Protein AF-A0A3D3F7C9-F1 (afdb_monomer_lite)

Structure (mmCIF, N/CA/C/O backbone):
data_AF-A0A3D3F7C9-F1
#
_entry.id   AF-A0A3D3F7C9-F1
#
loop_
_atom_site.group_PDB
_atom_site.id
_atom_site.type_symbol
_atom_site.label_atom_id
_atom_site.label_alt_id
_atom_site.label_comp_id
_atom_site.label_asym_id
_atom_site.label_entity_id
_atom_site.label_seq_id
_atom_site.pdbx_PDB_ins_code
_atom_site.Cartn_x
_atom_site.Cartn_y
_atom_site.Cartn_z
_atom_site.occupancy
_atom_site.B_iso_or_equiv
_atom_site.auth_seq_id
_atom_site.auth_comp_id
_atom_site.auth_asym_id
_atom_site.auth_atom_id
_atom_site.pdbx_PDB_model_num
ATOM 1 N N . THR A 1 1 ? -12.944 -1.708 6.055 1.00 81.62 1 THR A N 1
ATOM 2 C CA . THR A 1 1 ? -12.889 -2.814 7.042 1.00 81.62 1 THR A CA 1
ATOM 3 C C . THR A 1 1 ? -12.514 -2.281 8.411 1.00 81.62 1 THR A C 1
ATOM 5 O O . THR A 1 1 ? -11.856 -1.246 8.480 1.00 81.62 1 THR A O 1
ATOM 8 N N . MET A 1 2 ? -12.895 -2.988 9.483 1.00 83.75 2 MET A N 1
ATOM 9 C CA . MET A 1 2 ? -12.544 -2.602 10.857 1.00 83.75 2 MET A CA 1
ATOM 10 C C . MET A 1 2 ? -11.013 -2.603 11.099 1.00 83.75 2 MET A C 1
ATOM 12 O O . MET A 1 2 ? -10.271 -3.266 10.362 1.00 83.75 2 MET A O 1
ATOM 16 N N . PRO A 1 3 ? -10.516 -1.852 12.098 1.00 91.44 3 PRO A N 1
ATOM 17 C CA . PRO A 1 3 ? -9.104 -1.837 12.472 1.00 91.44 3 PRO A CA 1
ATOM 18 C C . PRO A 1 3 ? -8.614 -3.182 13.010 1.00 91.44 3 PRO A C 1
ATOM 20 O O . PRO A 1 3 ? -9.236 -3.776 13.890 1.00 91.44 3 PRO A O 1
ATOM 23 N N . ASP A 1 4 ? -7.463 -3.637 12.522 1.00 93.88 4 ASP A N 1
ATOM 24 C CA . ASP A 1 4 ? -6.851 -4.909 12.907 1.00 93.88 4 ASP A CA 1
ATOM 25 C C . ASP A 1 4 ? -5.317 -4.883 12.779 1.00 93.88 4 ASP A C 1
ATOM 27 O O . ASP A 1 4 ? -4.713 -3.895 12.358 1.00 93.88 4 ASP A O 1
ATOM 31 N N . VAL A 1 5 ? -4.669 -5.997 13.126 1.00 95.19 5 VAL A N 1
ATOM 32 C CA . VAL A 1 5 ? -3.204 -6.128 13.066 1.00 95.19 5 VAL A CA 1
ATOM 33 C C . VAL A 1 5 ? -2.662 -6.089 11.627 1.00 95.19 5 VAL A C 1
ATOM 35 O O . VAL A 1 5 ? -1.514 -5.696 11.422 1.00 95.19 5 VAL A O 1
ATOM 38 N N . TYR A 1 6 ? -3.475 -6.426 10.623 1.00 95.62 6 TYR A N 1
ATOM 39 C CA . TYR A 1 6 ? -3.107 -6.442 9.198 1.00 95.62 6 TYR A CA 1
ATOM 40 C C . TYR A 1 6 ? -3.307 -5.084 8.504 1.00 95.62 6 TYR A C 1
ATOM 42 O O . TYR A 1 6 ? -3.107 -4.950 7.295 1.00 95.62 6 TYR A O 1
ATOM 50 N N . SER A 1 7 ? -3.680 -4.052 9.260 1.00 96.00 7 SER A N 1
ATOM 51 C CA . SER A 1 7 ? -4.004 -2.735 8.720 1.00 96.00 7 SER A CA 1
ATOM 52 C C . SER A 1 7 ? -2.815 -2.015 8.074 1.00 96.00 7 SER A C 1
ATOM 54 O O . SER A 1 7 ? -3.052 -1.166 7.223 1.00 96.00 7 SER A O 1
ATOM 56 N N . GLN A 1 8 ? -1.568 -2.387 8.379 1.00 96.62 8 GLN A N 1
ATOM 57 C CA . GLN A 1 8 ? -0.354 -1.781 7.818 1.00 96.62 8 GLN A CA 1
ATOM 58 C C . GLN A 1 8 ? -0.355 -1.775 6.288 1.00 96.62 8 GLN A C 1
ATOM 60 O O . GLN A 1 8 ? -0.039 -0.752 5.691 1.00 96.62 8 GLN A O 1
ATOM 65 N N . HIS A 1 9 ? -0.743 -2.883 5.648 1.00 94.31 9 HIS A N 1
ATOM 66 C CA . HIS A 1 9 ? -0.762 -2.941 4.187 1.00 94.31 9 HIS A CA 1
ATOM 67 C C . HIS A 1 9 ? -1.890 -2.106 3.570 1.00 94.31 9 HIS A C 1
ATOM 69 O O . HIS A 1 9 ? -1.703 -1.508 2.514 1.00 94.31 9 HIS A O 1
ATOM 75 N N . TRP A 1 10 ? -3.066 -2.108 4.199 1.00 94.62 10 TRP A N 1
ATOM 76 C CA . TRP A 1 10 ? -4.286 -1.574 3.593 1.00 94.62 10 TRP A CA 1
ATOM 77 C C . TRP A 1 10 ? -4.546 -0.108 3.939 1.00 94.62 10 TRP A C 1
ATOM 79 O O . TRP A 1 10 ? -4.929 0.671 3.074 1.00 94.62 10 TRP A O 1
ATOM 89 N N . ASN A 1 11 ? -4.414 0.247 5.218 1.00 97.12 11 ASN A N 1
ATOM 90 C CA . ASN A 1 11 ? -4.575 1.601 5.737 1.00 97.12 11 ASN A CA 1
ATOM 91 C C . ASN A 1 11 ? -4.016 1.673 7.173 1.00 97.12 11 ASN A C 1
ATOM 93 O O . ASN A 1 11 ? -4.706 1.327 8.139 1.00 97.12 11 ASN A O 1
ATOM 97 N N . ALA A 1 12 ? -2.780 2.161 7.316 1.00 97.38 12 ALA A N 1
ATOM 98 C CA . ALA A 1 12 ? -2.112 2.297 8.611 1.00 97.38 12 ALA A CA 1
ATOM 99 C C . ALA A 1 12 ? -2.793 3.311 9.555 1.00 97.38 12 ALA A C 1
ATOM 101 O O . ALA A 1 12 ? -2.603 3.235 10.769 1.00 97.38 12 ALA A O 1
ATOM 102 N N . ALA A 1 13 ? -3.640 4.221 9.050 1.00 97.44 13 ALA A N 1
ATOM 103 C CA . ALA A 1 13 ? -4.374 5.169 9.895 1.00 97.44 13 ALA A CA 1
ATOM 104 C C . ALA A 1 13 ? -5.340 4.456 10.854 1.00 97.44 13 ALA A C 1
ATOM 106 O O . ALA A 1 13 ? -5.615 4.959 11.947 1.00 97.44 13 ALA A O 1
ATOM 107 N N . LYS A 1 14 ? -5.785 3.241 10.511 1.00 96.31 14 LYS A N 1
ATOM 108 C CA . LYS A 1 14 ? -6.652 2.423 11.368 1.00 96.31 14 LYS A CA 1
ATOM 109 C C . LYS A 1 14 ? -6.008 2.054 12.712 1.00 96.31 14 LYS A C 1
ATOM 111 O O . LYS A 1 14 ? -6.737 1.876 13.684 1.00 96.31 14 LYS A O 1
ATOM 116 N N . TYR A 1 15 ? -4.675 1.996 12.829 1.00 96.50 15 TYR A N 1
ATOM 117 C CA . TYR A 1 15 ? -4.009 1.597 14.081 1.00 96.50 15 TYR A CA 1
ATOM 118 C C . TYR A 1 15 ? -4.327 2.504 15.273 1.00 96.50 15 TYR A C 1
ATOM 120 O O . TYR A 1 15 ? -4.389 2.028 16.409 1.00 96.50 15 TYR A O 1
ATOM 128 N N . ALA A 1 16 ? -4.624 3.780 15.023 1.00 93.94 16 ALA A N 1
ATOM 129 C CA . ALA A 1 16 ? -5.051 4.715 16.059 1.00 93.94 16 ALA A CA 1
ATOM 130 C C . ALA A 1 16 ? -6.395 4.324 16.724 1.00 93.94 16 ALA A C 1
ATOM 132 O O . ALA A 1 16 ? -6.663 4.720 17.862 1.00 93.94 16 ALA A O 1
ATOM 133 N N . PHE A 1 17 ? -7.227 3.521 16.049 1.00 93.81 17 PHE A N 1
ATOM 134 C CA . PHE A 1 17 ? -8.540 3.063 16.525 1.00 93.81 17 PHE A CA 1
ATOM 135 C C . PHE A 1 17 ? -8.548 1.622 17.050 1.00 93.81 17 PHE A C 1
ATOM 137 O O . PHE A 1 17 ? -9.541 1.178 17.626 1.00 93.81 17 PHE A O 1
ATOM 144 N N . VAL A 1 18 ? -7.439 0.887 16.931 1.00 93.12 18 VAL A N 1
ATOM 145 C CA . VAL A 1 18 ? -7.353 -0.462 17.501 1.00 93.12 18 VAL A CA 1
ATOM 146 C C . VAL A 1 18 ? -7.398 -0.385 19.031 1.00 93.12 18 VAL A C 1
ATOM 148 O O . VAL A 1 18 ? -6.732 0.451 19.644 1.00 93.12 18 VAL A O 1
ATOM 151 N N . LYS A 1 19 ? -8.195 -1.258 19.662 1.00 90.12 19 LYS A N 1
ATOM 152 C CA . LYS A 1 19 ? -8.416 -1.243 21.121 1.00 90.12 19 LYS A CA 1
ATOM 153 C C . LYS A 1 19 ? -7.208 -1.719 21.928 1.00 90.12 19 LYS A C 1
ATOM 155 O O . LYS A 1 19 ? -6.997 -1.247 23.038 1.00 90.12 19 LYS A O 1
ATOM 160 N N . SER A 1 20 ? -6.435 -2.671 21.412 1.00 92.31 20 SER A N 1
ATOM 161 C CA . SER A 1 20 ? -5.262 -3.193 22.115 1.00 92.31 20 SER A CA 1
ATOM 162 C C . SER A 1 20 ? -4.043 -2.278 21.929 1.00 92.31 20 SER A C 1
ATOM 164 O O . SER A 1 20 ? -3.839 -1.744 20.837 1.00 92.31 20 SER A O 1
ATOM 166 N N . PRO A 1 21 ? -3.186 -2.132 22.958 1.00 93.19 21 PRO A N 1
ATOM 167 C CA . PRO A 1 21 ? -2.027 -1.236 22.910 1.00 93.19 21 PRO A CA 1
ATOM 168 C C . PRO A 1 21 ? -0.891 -1.765 22.028 1.00 93.19 21 PRO A C 1
ATOM 170 O O . PRO A 1 21 ? -0.016 -1.015 21.615 1.00 93.19 21 PRO A O 1
ATOM 173 N N . LYS A 1 22 ? -0.867 -3.068 21.754 1.00 95.94 22 LYS A N 1
ATOM 174 C CA . LYS A 1 22 ? 0.124 -3.714 20.896 1.00 95.94 22 LYS A CA 1
ATOM 175 C C . LYS A 1 22 ? -0.494 -4.914 20.200 1.00 95.94 22 LYS A C 1
ATOM 177 O O . LYS A 1 22 ? -1.395 -5.551 20.751 1.00 95.94 22 LYS A O 1
ATOM 182 N N . GLY A 1 23 ? 0.024 -5.239 19.028 1.00 96.44 23 GLY A N 1
ATOM 183 C CA . GLY A 1 23 ? -0.366 -6.425 18.282 1.00 96.44 23 GLY A CA 1
ATOM 184 C C . GLY A 1 23 ? 0.735 -6.849 17.327 1.00 96.44 23 GLY A C 1
ATOM 185 O O . GLY A 1 23 ? 1.520 -6.025 16.861 1.00 96.44 23 GLY A O 1
ATOM 186 N N . PHE A 1 24 ? 0.789 -8.148 17.067 1.00 97.56 24 PHE A N 1
ATOM 187 C CA . PHE A 1 24 ? 1.706 -8.759 16.119 1.00 97.56 24 PHE A CA 1
ATOM 188 C C . PHE A 1 24 ? 0.961 -9.847 15.356 1.00 97.56 24 PHE A C 1
ATOM 190 O O . PHE A 1 24 ? 0.161 -10.579 15.942 1.00 97.56 24 PHE A O 1
ATOM 197 N N . ALA A 1 25 ? 1.211 -9.929 14.058 1.00 96.88 25 ALA A N 1
ATOM 198 C CA . ALA A 1 25 ? 0.657 -10.942 13.188 1.00 96.88 25 ALA A CA 1
ATOM 199 C C . ALA A 1 25 ? 1.723 -11.440 12.217 1.00 96.88 25 ALA A C 1
ATOM 201 O O . ALA A 1 25 ? 2.609 -10.700 11.788 1.00 96.88 25 ALA A O 1
ATOM 202 N N . PHE A 1 26 ? 1.601 -12.712 11.866 1.00 97.38 26 PHE A N 1
ATOM 203 C CA . PHE A 1 26 ? 2.427 -13.372 10.875 1.00 97.38 26 PHE A CA 1
ATOM 204 C C . PHE A 1 26 ? 1.533 -14.242 10.001 1.00 97.38 26 PHE A C 1
ATOM 206 O O . PHE A 1 26 ? 0.624 -14.910 10.496 1.00 97.38 26 PHE A O 1
ATOM 213 N N . SER A 1 27 ? 1.805 -14.232 8.706 1.00 96.81 27 SER A N 1
ATOM 214 C CA . SER A 1 27 ? 1.056 -14.971 7.702 1.00 96.81 27 SER A CA 1
ATOM 215 C C . SER A 1 27 ? 1.998 -15.527 6.642 1.00 96.81 27 SER A C 1
ATOM 217 O O . SER A 1 27 ? 2.971 -14.883 6.246 1.00 96.81 27 SER A O 1
ATOM 219 N N . TYR A 1 28 ? 1.687 -16.741 6.201 1.00 95.38 28 TYR A N 1
ATOM 220 C CA . TYR A 1 28 ? 2.367 -17.446 5.125 1.00 95.38 28 TYR A CA 1
ATOM 221 C C . TYR A 1 28 ? 1.314 -17.869 4.108 1.00 95.38 28 TYR A C 1
ATOM 223 O O . TYR A 1 28 ? 0.343 -18.538 4.465 1.00 95.38 28 TYR A O 1
ATOM 231 N N . THR A 1 29 ? 1.497 -17.457 2.859 1.00 95.00 29 THR A N 1
ATOM 232 C CA . THR A 1 29 ? 0.592 -17.785 1.757 1.00 95.00 29 THR A CA 1
ATOM 233 C C . THR A 1 29 ? 1.378 -18.540 0.689 1.00 95.00 29 THR A C 1
ATOM 235 O O . THR A 1 29 ? 2.167 -17.914 -0.021 1.00 95.00 29 THR A O 1
ATOM 238 N N . PRO A 1 30 ? 1.199 -19.864 0.557 1.00 92.75 30 PRO A N 1
ATOM 239 C CA . PRO A 1 30 ? 1.776 -20.603 -0.556 1.00 92.75 30 PRO A CA 1
ATOM 240 C C . PRO A 1 30 ? 1.000 -20.260 -1.836 1.00 92.75 30 PRO A C 1
ATOM 242 O O . PRO A 1 30 ? -0.234 -20.287 -1.848 1.00 92.75 30 PRO A O 1
ATOM 245 N N . TRP A 1 31 ? 1.703 -19.901 -2.908 1.00 86.56 31 TRP A N 1
ATOM 246 C CA . TRP A 1 31 ? 1.077 -19.448 -4.148 1.00 86.56 31 TRP A CA 1
ATOM 247 C C . TRP A 1 31 ? 1.004 -20.593 -5.151 1.00 86.56 31 TRP A C 1
ATOM 249 O O . TRP A 1 31 ? 2.027 -21.150 -5.528 1.00 86.56 31 TRP A O 1
ATOM 259 N N . LEU A 1 32 ? -0.208 -20.935 -5.599 1.00 83.69 32 LEU A N 1
ATOM 260 C CA . LEU A 1 32 ? -0.431 -22.015 -6.570 1.00 83.69 32 LEU A CA 1
ATOM 261 C C . LEU A 1 32 ? 0.264 -23.334 -6.180 1.00 83.69 32 LEU A C 1
ATOM 263 O O . LEU A 1 32 ? 0.795 -24.031 -7.036 1.00 83.69 32 LEU A O 1
ATOM 267 N N . ASN A 1 33 ? 0.172 -23.722 -4.906 1.00 79.56 33 ASN A N 1
ATOM 268 C CA . ASN A 1 33 ? 0.824 -24.911 -4.333 1.00 79.56 33 ASN A CA 1
ATOM 269 C C . ASN A 1 33 ? 0.476 -26.267 -4.981 1.00 79.56 33 ASN A C 1
ATOM 271 O O . ASN A 1 33 ? 0.990 -27.298 -4.573 1.00 79.56 33 ASN A O 1
ATOM 275 N N . LYS A 1 34 ? -0.469 -26.296 -5.925 1.00 79.94 34 LYS A N 1
ATOM 276 C CA . LYS A 1 34 ? -0.788 -27.483 -6.732 1.00 79.94 34 LYS A CA 1
ATOM 277 C C . LYS A 1 34 ? 0.005 -27.551 -8.036 1.00 79.94 34 LYS A C 1
ATOM 279 O O . LYS A 1 34 ? -0.018 -28.586 -8.692 1.00 79.94 34 LYS A O 1
ATOM 284 N N . LEU A 1 35 ? 0.595 -26.434 -8.448 1.00 78.38 35 LEU A N 1
ATOM 285 C CA . LEU A 1 35 ? 1.346 -26.280 -9.689 1.00 78.38 35 LEU A CA 1
ATOM 286 C C . LEU A 1 35 ? 2.837 -26.116 -9.408 1.00 78.38 35 LEU A C 1
ATOM 288 O O . LEU A 1 35 ? 3.649 -26.624 -10.172 1.00 78.38 35 LEU A O 1
ATOM 292 N N . VAL A 1 36 ? 3.179 -25.397 -8.337 1.00 79.56 36 VAL A N 1
ATOM 293 C CA . VAL A 1 36 ? 4.554 -25.048 -7.990 1.00 79.56 36 VAL A CA 1
ATOM 294 C C . VAL A 1 36 ? 4.713 -25.084 -6.468 1.00 79.56 36 VAL A C 1
ATOM 296 O O . VAL A 1 36 ? 3.871 -24.541 -5.752 1.00 79.56 36 VAL A O 1
ATOM 299 N N . ASP A 1 37 ? 5.773 -25.725 -5.974 1.00 77.38 37 ASP A N 1
ATOM 300 C CA . ASP A 1 37 ? 5.964 -25.990 -4.537 1.00 77.38 37 ASP A CA 1
ATOM 301 C C . ASP A 1 37 ? 6.758 -24.896 -3.800 1.00 77.38 37 ASP A C 1
ATOM 303 O O . ASP A 1 37 ? 6.760 -24.849 -2.569 1.00 77.38 37 ASP A O 1
ATOM 307 N N . ASP A 1 38 ? 7.432 -24.003 -4.524 1.00 83.50 38 ASP A N 1
ATOM 308 C CA . ASP A 1 38 ? 8.441 -23.090 -3.979 1.00 83.50 38 ASP A CA 1
ATOM 309 C C . ASP A 1 38 ? 8.088 -21.595 -4.091 1.00 83.50 38 ASP A C 1
ATOM 311 O O . ASP A 1 38 ? 8.805 -20.755 -3.539 1.00 83.50 38 ASP A O 1
ATOM 315 N N . ILE A 1 39 ? 6.934 -21.244 -4.671 1.00 92.62 39 ILE A N 1
ATOM 316 C CA . ILE A 1 39 ? 6.421 -19.864 -4.689 1.00 92.62 39 ILE A CA 1
ATOM 317 C C . ILE A 1 39 ? 5.618 -19.588 -3.418 1.00 92.62 39 ILE A C 1
ATOM 319 O O . ILE A 1 39 ? 4.627 -20.259 -3.111 1.00 92.62 39 ILE A O 1
ATOM 323 N N . HIS A 1 40 ? 6.005 -18.553 -2.676 1.00 94.00 40 HIS A N 1
ATOM 324 C CA . HIS A 1 40 ? 5.327 -18.210 -1.430 1.00 94.00 40 HIS A CA 1
ATOM 325 C C . HIS A 1 40 ? 5.471 -16.741 -1.040 1.00 94.00 40 HIS A C 1
ATOM 327 O O . HIS A 1 40 ? 6.438 -16.063 -1.382 1.00 94.00 40 HIS A O 1
ATOM 333 N N . LEU A 1 41 ? 4.502 -16.267 -0.256 1.00 94.94 41 LEU A N 1
ATOM 334 C CA . LEU A 1 41 ? 4.474 -14.935 0.333 1.00 94.94 41 LEU A CA 1
ATOM 335 C C . LEU A 1 41 ? 4.510 -15.032 1.860 1.00 94.94 41 LEU A C 1
ATOM 337 O O . LEU A 1 41 ? 3.621 -15.613 2.485 1.00 94.94 41 LEU A O 1
ATOM 341 N N . LEU A 1 42 ? 5.514 -14.405 2.459 1.00 97.00 42 LEU A N 1
ATOM 342 C CA . LEU A 1 42 ? 5.614 -14.149 3.889 1.00 97.00 42 LEU A CA 1
ATOM 343 C C . LEU A 1 42 ? 5.181 -12.716 4.174 1.00 97.00 42 LEU A C 1
ATOM 345 O O . LEU A 1 42 ? 5.631 -11.774 3.516 1.00 97.00 42 LEU A O 1
ATOM 349 N N . TYR A 1 43 ? 4.344 -12.542 5.190 1.00 97.69 43 TYR A N 1
ATOM 350 C CA . TYR A 1 43 ? 3.957 -11.224 5.668 1.00 97.69 43 TYR A CA 1
ATOM 351 C C . TYR A 1 43 ? 3.886 -11.197 7.190 1.00 97.69 43 TYR A C 1
ATOM 353 O O . TYR A 1 43 ? 3.155 -11.977 7.804 1.00 97.69 43 TYR A O 1
ATOM 361 N N . ALA A 1 44 ? 4.641 -10.282 7.790 1.00 98.06 44 ALA A N 1
ATOM 362 C CA . ALA A 1 44 ? 4.646 -10.017 9.220 1.00 98.06 44 ALA A CA 1
ATOM 363 C C . ALA A 1 44 ? 4.311 -8.548 9.459 1.00 98.06 44 ALA A C 1
ATOM 365 O O . ALA A 1 44 ? 4.893 -7.678 8.817 1.00 98.06 44 ALA A O 1
ATOM 366 N N . SER A 1 45 ? 3.417 -8.258 10.398 1.00 97.69 45 SER A N 1
ATOM 367 C CA . SER A 1 45 ? 3.074 -6.890 10.781 1.00 97.69 45 SER A CA 1
ATOM 368 C C . SER A 1 45 ? 2.983 -6.753 12.290 1.00 97.69 45 SER A C 1
ATOM 370 O O . SER A 1 45 ? 2.587 -7.671 13.010 1.00 97.69 45 SER A O 1
ATOM 372 N N . GLY A 1 46 ? 3.353 -5.581 12.787 1.00 97.75 46 GLY A N 1
ATOM 373 C CA . GLY A 1 46 ? 3.254 -5.260 14.199 1.00 97.75 46 GLY A CA 1
ATOM 374 C C . GLY A 1 46 ? 2.977 -3.786 14.409 1.00 97.75 46 GLY A C 1
ATOM 375 O O . GLY A 1 46 ? 3.347 -2.945 13.591 1.00 97.75 46 GLY A O 1
ATOM 376 N N . TYR A 1 47 ? 2.325 -3.474 15.521 1.00 97.69 47 TYR A N 1
ATOM 377 C CA . TYR A 1 47 ? 2.098 -2.099 15.941 1.00 97.69 47 TYR A CA 1
ATOM 378 C C . TYR A 1 47 ? 2.177 -1.966 17.455 1.00 97.69 47 TYR A C 1
ATOM 380 O O . TYR A 1 47 ? 1.933 -2.909 18.217 1.00 97.69 47 TYR A O 1
ATOM 388 N N . TRP A 1 48 ? 2.491 -0.752 17.877 1.00 96.81 48 TRP A N 1
ATOM 389 C CA . TRP A 1 48 ? 2.541 -0.331 19.259 1.00 96.81 48 TRP A CA 1
ATOM 390 C C . TRP A 1 48 ? 1.941 1.070 19.382 1.00 96.81 48 TRP A C 1
ATOM 392 O O . TRP A 1 48 ? 2.385 2.014 18.726 1.00 96.81 48 TRP A O 1
ATOM 402 N N . LYS A 1 49 ? 0.909 1.191 20.217 1.00 95.50 49 LYS A N 1
ATOM 403 C CA . LYS A 1 49 ? 0.248 2.445 20.572 1.00 95.50 49 LYS A CA 1
ATOM 404 C C . LYS A 1 49 ? 0.922 3.063 21.791 1.00 95.50 49 LYS A C 1
ATOM 406 O O . LYS A 1 49 ? 1.303 2.353 22.724 1.00 95.50 49 LYS A O 1
ATOM 411 N N . PHE A 1 50 ? 1.071 4.381 21.777 1.00 92.75 50 PHE A N 1
ATOM 412 C CA . PHE A 1 50 ? 1.750 5.117 22.837 1.00 92.75 50 PHE A CA 1
ATOM 413 C C . PHE A 1 50 ? 1.243 6.560 22.974 1.00 92.75 50 PHE A C 1
ATOM 415 O O . PHE A 1 50 ? 0.558 7.112 22.107 1.00 92.75 50 PHE A O 1
ATOM 422 N N . GLY A 1 51 ? 1.651 7.194 24.074 1.00 85.12 51 GLY A N 1
ATOM 423 C CA . GLY A 1 51 ? 1.244 8.545 24.449 1.00 85.12 51 GLY A CA 1
ATOM 424 C C . GLY A 1 51 ? -0.033 8.564 25.286 1.00 85.12 51 GLY A C 1
ATOM 425 O O . GLY A 1 51 ? -0.616 7.527 25.594 1.00 85.12 51 GLY A O 1
ATOM 426 N N . ASN A 1 52 ? -0.451 9.766 25.674 1.00 78.69 52 ASN A N 1
ATOM 427 C CA . ASN A 1 52 ? -1.678 9.949 26.441 1.00 78.69 52 ASN A CA 1
ATOM 428 C C . ASN A 1 52 ? -2.881 9.574 25.565 1.00 78.69 52 ASN A C 1
ATOM 430 O O . ASN A 1 52 ? -2.912 9.931 24.387 1.00 78.69 52 ASN A O 1
ATOM 434 N N . GLU A 1 53 ? -3.838 8.844 26.142 1.00 79.94 53 GLU A N 1
ATOM 435 C CA . GLU A 1 53 ? -5.097 8.443 25.486 1.00 79.94 53 GLU A CA 1
ATOM 436 C C . GLU A 1 53 ? -4.925 7.578 24.218 1.00 79.94 53 GLU A C 1
ATOM 438 O O . GLU A 1 53 ? -5.817 7.517 23.373 1.00 79.94 53 GLU A O 1
ATOM 443 N N . ASP A 1 54 ? -3.780 6.895 24.070 1.00 80.00 54 ASP A N 1
ATOM 444 C CA . ASP A 1 54 ? -3.461 6.024 22.929 1.00 80.00 54 ASP A CA 1
ATOM 445 C C . ASP A 1 54 ? -3.663 6.693 21.552 1.00 80.00 54 ASP A C 1
ATOM 447 O O . ASP A 1 54 ? -4.054 6.047 20.572 1.00 80.00 54 ASP A O 1
ATOM 451 N N . LEU A 1 55 ? -3.396 8.002 21.475 1.00 90.00 55 LEU A N 1
ATOM 452 C CA . LEU A 1 55 ? -3.600 8.810 20.268 1.00 90.00 55 LEU A CA 1
ATOM 453 C C . LEU A 1 55 ? -2.575 8.527 19.166 1.00 90.00 55 LEU A C 1
ATOM 455 O O . LEU A 1 55 ? -2.812 8.896 18.018 1.00 90.00 55 LEU A O 1
ATOM 459 N N . ASN A 1 56 ? -1.438 7.908 19.490 1.00 95.69 56 ASN A N 1
ATOM 460 C CA . ASN A 1 56 ? -0.359 7.636 18.542 1.00 95.69 56 ASN A CA 1
ATOM 461 C C . ASN A 1 56 ? -0.148 6.133 18.404 1.00 95.69 56 ASN A C 1
ATOM 463 O O . ASN A 1 56 ? -0.232 5.404 19.393 1.00 95.69 56 ASN A O 1
ATOM 467 N N . ALA A 1 57 ? 0.207 5.681 17.204 1.00 96.81 57 ALA A N 1
ATOM 468 C CA . ALA A 1 57 ? 0.731 4.341 17.001 1.00 96.81 57 ALA A CA 1
ATOM 469 C C . ALA A 1 57 ? 1.900 4.344 16.017 1.00 96.81 57 ALA A C 1
ATOM 471 O O . ALA A 1 57 ? 1.863 5.016 14.984 1.00 96.81 57 ALA A O 1
ATOM 472 N N . LEU A 1 58 ? 2.924 3.565 16.352 1.00 97.62 58 LEU A N 1
ATOM 473 C CA . LEU A 1 58 ? 4.016 3.205 15.461 1.00 97.62 58 LEU A CA 1
ATOM 474 C C . LEU A 1 58 ? 3.783 1.771 14.999 1.00 97.62 58 LEU A C 1
ATOM 476 O O . LEU A 1 58 ? 3.478 0.896 15.812 1.00 97.62 58 LEU A O 1
ATOM 480 N N . SER A 1 59 ? 3.938 1.519 13.711 1.00 98.00 59 SER A N 1
ATOM 481 C CA . SER A 1 59 ? 3.770 0.194 13.131 1.00 98.00 59 SER A CA 1
ATOM 482 C C . SER A 1 59 ? 4.843 -0.090 12.099 1.00 98.00 59 SER A C 1
ATOM 484 O O . SER A 1 59 ? 5.474 0.819 11.563 1.00 98.00 59 SER A O 1
ATOM 486 N N . ALA A 1 60 ? 5.075 -1.371 11.851 1.00 98.31 60 ALA A N 1
ATOM 487 C CA . ALA A 1 60 ? 5.990 -1.829 10.825 1.00 98.31 60 ALA A CA 1
ATOM 488 C C . ALA A 1 60 ? 5.473 -3.122 10.197 1.00 98.31 60 ALA A C 1
ATOM 490 O O . ALA A 1 60 ? 4.805 -3.921 10.866 1.00 98.31 60 ALA A O 1
ATOM 491 N N . SER A 1 61 ? 5.802 -3.351 8.930 1.00 98.06 61 SER A N 1
ATOM 492 C CA . SER A 1 61 ? 5.653 -4.667 8.322 1.00 98.06 61 SER A CA 1
ATOM 493 C C . SER A 1 61 ? 6.834 -5.072 7.465 1.00 98.06 61 SER A C 1
ATOM 495 O O . SER A 1 61 ? 7.621 -4.259 6.982 1.00 98.06 61 SER A O 1
ATOM 497 N N . LEU A 1 62 ? 6.946 -6.385 7.325 1.00 97.94 62 LEU A N 1
ATOM 498 C CA . LEU A 1 62 ? 7.896 -7.065 6.478 1.00 97.94 62 LEU A CA 1
ATOM 499 C C . LEU A 1 62 ? 7.113 -7.937 5.510 1.00 97.94 62 LEU A C 1
ATOM 501 O O . LEU A 1 62 ? 6.270 -8.736 5.927 1.00 97.94 62 LEU A O 1
ATOM 505 N N . ARG A 1 63 ? 7.421 -7.809 4.227 1.00 97.31 63 ARG A N 1
ATOM 506 C CA . ARG A 1 63 ? 6.913 -8.676 3.176 1.00 97.31 63 ARG A CA 1
ATOM 507 C C . ARG A 1 63 ? 8.076 -9.283 2.421 1.00 97.31 63 ARG A C 1
ATOM 509 O O . ARG A 1 63 ? 8.995 -8.571 2.027 1.00 97.31 63 ARG A O 1
ATOM 516 N N . TYR A 1 64 ? 7.995 -10.584 2.203 1.00 96.88 64 TYR A N 1
ATOM 517 C CA . TYR A 1 64 ? 8.941 -11.310 1.377 1.00 96.88 64 TYR A CA 1
ATOM 518 C C . TYR A 1 64 ? 8.172 -12.219 0.431 1.00 96.88 64 TYR A C 1
ATOM 520 O O . TYR A 1 64 ? 7.367 -13.037 0.876 1.00 96.88 64 TYR A O 1
ATOM 528 N N . PHE A 1 65 ? 8.393 -12.047 -0.863 1.00 96.19 65 PHE A N 1
ATOM 529 C CA . PHE A 1 65 ? 7.804 -12.860 -1.911 1.00 96.19 65 PHE A CA 1
ATOM 530 C C . PHE A 1 65 ? 8.919 -13.623 -2.615 1.00 96.19 65 PHE A C 1
ATOM 532 O O . PHE A 1 65 ? 9.861 -13.023 -3.125 1.00 96.19 65 PHE A O 1
ATOM 539 N N . SER A 1 66 ? 8.825 -14.947 -2.616 1.00 94.06 66 SER A N 1
ATOM 540 C CA . SER A 1 66 ? 9.733 -15.816 -3.356 1.00 94.06 66 SER A CA 1
ATOM 541 C C . SER A 1 66 ? 9.030 -16.306 -4.609 1.00 94.06 66 SER A C 1
ATOM 543 O O . SER A 1 66 ? 7.904 -16.799 -4.524 1.00 94.06 66 SER A O 1
ATOM 545 N N . LEU A 1 67 ? 9.708 -16.197 -5.751 1.00 90.94 67 LEU A N 1
ATOM 546 C CA . LEU A 1 67 ? 9.224 -16.702 -7.035 1.00 90.94 67 LEU A CA 1
ATOM 547 C C . LEU A 1 67 ? 9.609 -18.172 -7.271 1.00 90.94 67 LEU A C 1
ATOM 549 O O . LEU A 1 67 ? 9.418 -18.678 -8.374 1.00 90.94 67 LEU A O 1
ATOM 553 N N . GLY A 1 68 ? 10.129 -18.858 -6.250 1.00 88.69 68 GLY A N 1
ATOM 554 C CA . GLY A 1 68 ? 10.627 -20.219 -6.394 1.00 88.69 68 GLY A CA 1
ATOM 555 C C . GLY A 1 68 ? 11.930 -20.297 -7.190 1.00 88.69 68 GLY A C 1
ATOM 556 O O . GLY A 1 68 ? 12.587 -19.289 -7.464 1.00 88.69 68 GLY A O 1
ATOM 557 N N . GLN A 1 69 ? 12.332 -21.518 -7.524 1.00 88.06 69 GLN A N 1
ATOM 558 C CA . GLN A 1 69 ? 13.507 -21.806 -8.325 1.00 88.06 69 GLN A CA 1
ATOM 559 C C . GLN A 1 69 ? 13.172 -21.668 -9.809 1.00 88.06 69 GLN A C 1
ATOM 561 O O . GLN A 1 69 ? 12.390 -22.434 -10.372 1.00 88.06 69 GLN A O 1
ATOM 566 N N . VAL A 1 70 ? 13.858 -20.753 -10.485 1.00 86.06 70 VAL A N 1
ATOM 567 C CA . VAL A 1 70 ? 13.844 -20.670 -11.946 1.00 86.06 70 VAL A CA 1
ATOM 568 C C . VAL A 1 70 ? 15.092 -21.365 -12.473 1.00 86.06 70 VAL A C 1
ATOM 570 O O . VAL A 1 70 ? 16.214 -20.996 -12.130 1.00 86.06 70 VAL A O 1
ATOM 573 N N . SER A 1 71 ? 14.898 -22.404 -13.285 1.00 86.69 71 SER A N 1
ATOM 574 C CA . SER A 1 71 ? 15.999 -23.128 -13.927 1.00 86.69 71 SER A CA 1
ATOM 575 C C . SER A 1 71 ? 16.383 -22.455 -15.236 1.00 86.69 71 SER A C 1
ATOM 577 O O . SER A 1 71 ? 15.524 -22.188 -16.075 1.00 86.69 71 SER A O 1
ATOM 579 N N . LEU A 1 72 ? 17.675 -22.203 -15.412 1.00 84.19 72 LEU A N 1
ATOM 580 C CA . LEU A 1 72 ? 18.229 -21.586 -16.607 1.00 84.19 72 LEU A CA 1
ATOM 581 C C . LEU A 1 72 ? 18.855 -22.644 -17.497 1.00 84.19 72 LEU A C 1
ATOM 583 O O . LEU A 1 72 ? 19.577 -23.524 -17.022 1.00 84.19 72 LEU A O 1
ATOM 587 N N . PHE A 1 73 ? 18.586 -22.525 -18.791 1.00 85.44 73 PHE A N 1
ATOM 588 C CA . PHE A 1 73 ? 19.065 -23.435 -19.819 1.00 85.44 73 PHE A CA 1
ATOM 589 C C . PHE A 1 73 ? 19.876 -22.652 -20.850 1.00 85.44 73 PHE A C 1
ATOM 591 O O . PHE A 1 73 ? 19.579 -21.487 -21.117 1.00 85.44 73 PHE A O 1
ATOM 598 N N . ASN A 1 74 ? 20.909 -23.274 -21.415 1.00 83.94 74 ASN A N 1
ATOM 599 C CA . ASN A 1 74 ? 21.665 -22.692 -22.525 1.00 83.94 74 ASN A CA 1
ATOM 600 C C . ASN A 1 74 ? 20.895 -22.848 -23.856 1.00 83.94 74 ASN A C 1
ATOM 602 O O . ASN A 1 74 ? 19.853 -23.504 -23.918 1.00 83.94 74 ASN A O 1
ATOM 606 N N . GLU A 1 75 ? 21.428 -22.285 -24.945 1.00 84.50 75 GLU A N 1
ATOM 607 C CA . GLU A 1 75 ? 20.844 -22.425 -26.295 1.00 84.50 75 GLU A CA 1
ATOM 608 C C . GLU A 1 75 ? 20.739 -23.889 -26.764 1.00 84.50 75 GLU A C 1
ATOM 610 O O . GLU A 1 75 ? 19.879 -24.223 -27.577 1.00 84.50 75 GLU A O 1
ATOM 615 N N . ASN A 1 76 ? 21.570 -24.777 -26.210 1.00 88.81 76 ASN A N 1
ATOM 616 C CA . ASN A 1 76 ? 21.555 -26.216 -26.473 1.00 88.81 76 ASN A CA 1
ATOM 617 C C . ASN A 1 76 ? 20.605 -26.991 -25.541 1.00 88.81 76 ASN A C 1
ATOM 619 O O . ASN A 1 76 ? 20.599 -28.219 -25.570 1.00 88.81 76 ASN A O 1
ATOM 623 N N . THR A 1 77 ? 19.784 -26.304 -24.737 1.00 85.25 77 THR A N 1
ATOM 624 C CA . THR A 1 77 ? 18.854 -26.863 -23.736 1.00 85.25 77 THR A CA 1
ATOM 625 C C . THR A 1 77 ? 19.500 -27.606 -22.560 1.00 85.25 77 THR A C 1
ATOM 627 O O . THR A 1 77 ? 18.804 -28.265 -21.788 1.00 85.25 77 THR A O 1
ATOM 630 N N . ASP A 1 78 ? 20.809 -27.459 -22.356 1.00 88.06 78 ASP A N 1
ATOM 631 C CA . ASP A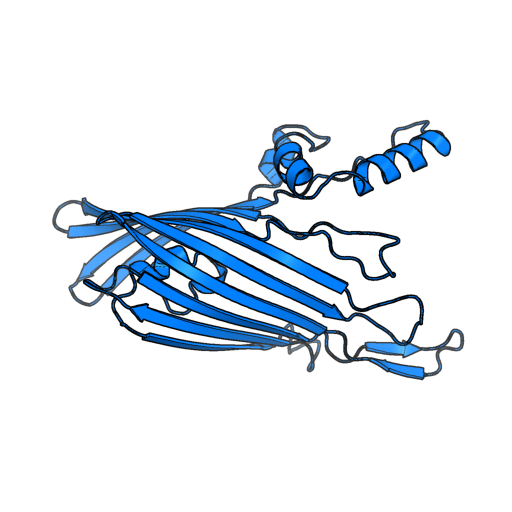 1 78 ? 21.479 -27.968 -21.161 1.00 88.06 78 ASP A CA 1
ATOM 632 C C . ASP A 1 78 ? 21.212 -27.051 -19.968 1.00 88.06 78 ASP A C 1
ATOM 634 O O . ASP A 1 78 ? 21.263 -25.822 -20.071 1.00 88.06 78 ASP A O 1
ATOM 638 N N . TYR A 1 79 ? 20.977 -27.659 -18.809 1.00 87.19 79 TYR A N 1
ATOM 639 C CA . TYR A 1 79 ? 20.831 -26.944 -17.547 1.00 87.19 79 TYR A CA 1
ATOM 640 C C . TYR A 1 79 ? 22.134 -26.228 -17.160 1.00 87.19 79 TYR A C 1
ATOM 642 O O . TYR A 1 79 ? 23.198 -26.846 -17.106 1.00 87.19 79 TYR A O 1
ATOM 650 N N . ILE A 1 80 ? 22.031 -24.938 -16.838 1.00 85.50 80 ILE A N 1
ATOM 651 C CA . ILE A 1 80 ? 23.143 -24.107 -16.362 1.00 85.50 80 ILE A CA 1
ATOM 652 C C . ILE A 1 80 ? 23.121 -24.055 -14.833 1.00 85.50 80 ILE A C 1
ATOM 654 O O . ILE A 1 80 ? 24.034 -24.542 -14.167 1.00 85.50 80 ILE A O 1
ATOM 658 N N . MET A 1 81 ? 22.077 -23.438 -14.273 1.00 85.50 81 MET A N 1
ATOM 659 C CA . MET A 1 81 ? 21.907 -23.224 -12.837 1.00 85.50 81 MET A CA 1
ATOM 660 C C . MET A 1 81 ? 20.455 -22.874 -12.489 1.00 85.50 81 MET A C 1
ATOM 662 O O . MET A 1 81 ? 19.672 -22.477 -13.351 1.00 85.50 81 MET A O 1
ATOM 666 N N . GLY A 1 82 ? 20.112 -22.996 -11.208 1.00 84.81 82 GLY A N 1
ATOM 667 C CA . GLY A 1 82 ? 18.855 -22.526 -10.641 1.00 84.81 82 GLY A CA 1
ATOM 668 C C . GLY A 1 82 ? 19.073 -21.208 -9.911 1.00 84.81 82 GLY A C 1
ATOM 669 O O . GLY A 1 82 ? 20.015 -21.088 -9.127 1.00 84.81 82 GLY A O 1
ATOM 670 N N . VAL A 1 83 ? 18.206 -20.234 -10.158 1.00 87.81 83 VAL A N 1
ATOM 671 C CA . VAL A 1 83 ? 18.188 -18.943 -9.459 1.00 87.81 83 VAL A CA 1
ATOM 672 C C . VAL A 1 83 ? 16.909 -18.818 -8.641 1.00 87.81 83 VAL A C 1
ATOM 674 O O . VAL A 1 83 ? 15.910 -19.463 -8.955 1.00 87.81 83 VAL A O 1
ATOM 677 N N . PHE A 1 84 ? 16.938 -17.994 -7.593 1.00 89.12 84 PHE A N 1
ATOM 678 C CA . PHE A 1 84 ? 15.815 -17.813 -6.665 1.00 89.12 84 PHE A CA 1
ATOM 679 C C . PHE A 1 84 ? 15.393 -16.342 -6.614 1.00 89.12 84 PHE A C 1
ATOM 681 O O . PHE A 1 84 ? 15.765 -15.624 -5.672 1.00 89.12 84 PHE A O 1
ATOM 688 N N . PRO A 1 85 ? 14.641 -15.871 -7.625 1.00 92.12 85 PRO A N 1
ATOM 689 C CA . PRO A 1 85 ? 14.178 -14.499 -7.652 1.00 92.12 85 PRO A CA 1
ATOM 690 C C . PRO A 1 85 ? 13.290 -14.202 -6.446 1.00 92.12 85 PRO A C 1
ATOM 692 O O . PRO A 1 85 ? 12.493 -15.039 -6.001 1.00 92.12 85 PRO A O 1
ATOM 695 N N . ASN A 1 86 ? 13.437 -13.004 -5.893 1.00 93.56 86 ASN A N 1
ATOM 696 C CA . ASN A 1 86 ? 12.685 -12.602 -4.717 1.00 93.56 86 ASN A CA 1
ATOM 697 C C . ASN A 1 86 ? 12.405 -11.106 -4.680 1.00 93.56 86 ASN A C 1
ATOM 699 O O . ASN A 1 86 ? 13.129 -10.284 -5.237 1.00 93.56 86 ASN A O 1
ATOM 703 N N . GLU A 1 87 ? 11.350 -10.765 -3.955 1.00 95.69 87 GLU A N 1
ATOM 704 C CA . GLU A 1 87 ? 10.996 -9.397 -3.632 1.00 95.69 87 GLU A CA 1
ATOM 705 C C . GLU A 1 87 ? 10.875 -9.232 -2.128 1.00 95.69 87 GLU A C 1
ATOM 707 O O . GLU A 1 87 ? 10.357 -10.081 -1.399 1.00 95.69 87 GLU A O 1
ATOM 712 N N . PHE A 1 88 ? 11.334 -8.085 -1.668 1.00 95.94 88 PHE A N 1
ATOM 713 C CA . PHE A 1 88 ? 11.385 -7.701 -0.282 1.00 95.94 88 PHE A CA 1
ATOM 714 C C . PHE A 1 88 ? 10.810 -6.298 -0.138 1.00 95.94 88 PHE A C 1
ATOM 716 O O . PHE A 1 88 ? 11.224 -5.370 -0.831 1.00 95.94 88 PHE A O 1
ATOM 723 N N . ALA A 1 89 ? 9.887 -6.124 0.800 1.00 97.62 89 ALA A N 1
ATOM 724 C CA . ALA A 1 89 ? 9.418 -4.809 1.196 1.00 97.62 89 ALA A CA 1
ATOM 725 C C . ALA A 1 89 ? 9.415 -4.685 2.717 1.00 97.62 89 ALA A C 1
ATOM 727 O O . ALA A 1 89 ? 8.881 -5.536 3.430 1.00 97.62 89 ALA A O 1
ATOM 728 N N . PHE A 1 90 ? 9.989 -3.593 3.202 1.00 98.19 90 PHE A N 1
ATOM 729 C CA . PHE A 1 90 ? 9.950 -3.212 4.603 1.00 98.19 90 PHE A CA 1
ATOM 730 C C . PHE A 1 90 ? 9.303 -1.843 4.718 1.00 98.19 90 PHE A C 1
ATOM 732 O O . PHE A 1 90 ? 9.727 -0.902 4.045 1.00 98.19 90 PHE A O 1
ATOM 739 N N . ASP A 1 91 ? 8.288 -1.725 5.566 1.00 97.06 91 ASP A N 1
ATOM 740 C CA . ASP A 1 91 ? 7.646 -0.449 5.831 1.00 97.06 91 ASP A CA 1
ATOM 741 C C . ASP A 1 91 ? 7.516 -0.139 7.318 1.00 97.06 91 ASP A C 1
ATOM 743 O O . ASP A 1 91 ? 7.394 -1.023 8.163 1.00 97.06 91 ASP A O 1
ATOM 747 N N . ILE A 1 92 ? 7.562 1.158 7.616 1.00 98.38 92 ILE A N 1
ATOM 748 C CA . ILE A 1 92 ? 7.335 1.743 8.935 1.00 98.38 92 ILE A CA 1
ATOM 749 C C . ILE A 1 92 ? 6.285 2.830 8.761 1.00 98.38 92 ILE A C 1
ATOM 751 O O . ILE A 1 92 ? 6.407 3.672 7.873 1.00 98.38 92 ILE A O 1
ATOM 755 N N . ALA A 1 93 ? 5.271 2.840 9.619 1.00 98.38 93 ALA A N 1
ATOM 756 C CA . ALA A 1 93 ? 4.249 3.871 9.619 1.00 98.38 93 ALA A CA 1
ATOM 757 C C . ALA A 1 93 ? 4.098 4.527 10.986 1.00 98.38 93 ALA A C 1
ATOM 759 O O . ALA A 1 93 ? 4.194 3.885 12.033 1.00 98.38 93 ALA A O 1
ATOM 760 N N . TYR A 1 94 ? 3.807 5.821 10.953 1.00 98.06 94 TYR A N 1
ATOM 761 C CA . TYR A 1 94 ? 3.324 6.572 12.097 1.00 98.06 94 TYR A CA 1
ATOM 762 C C . TYR A 1 94 ? 1.877 6.966 11.834 1.00 98.06 94 TYR A C 1
ATOM 764 O O . TYR A 1 94 ? 1.560 7.570 10.807 1.00 98.06 94 TYR A O 1
ATOM 772 N N . SER A 1 95 ? 1.001 6.629 12.774 1.00 97.44 95 SER A N 1
ATOM 773 C CA . SER A 1 95 ? -0.414 6.975 12.732 1.00 97.44 95 SER A CA 1
ATOM 774 C C . SER A 1 95 ? -0.800 7.773 13.967 1.00 97.44 95 SER A C 1
ATOM 776 O O . SER A 1 95 ? -0.286 7.553 15.069 1.00 97.44 95 SER A O 1
ATOM 778 N N . ARG A 1 96 ? -1.711 8.723 13.776 1.00 95.94 96 ARG A N 1
ATOM 779 C CA . ARG A 1 96 ? -2.177 9.605 14.837 1.00 95.94 96 ARG A CA 1
ATOM 780 C C . ARG A 1 96 ? -3.665 9.867 14.713 1.00 95.94 96 ARG A C 1
ATOM 782 O O . ARG A 1 96 ? -4.155 10.223 13.643 1.00 95.94 96 ARG A O 1
ATOM 789 N N . LYS A 1 97 ? -4.364 9.755 15.837 1.00 95.94 97 LYS A N 1
ATOM 790 C CA . LYS A 1 97 ? -5.721 10.257 16.011 1.00 95.94 97 LYS A CA 1
ATOM 791 C C . LYS A 1 97 ? -5.676 11.788 16.083 1.00 95.94 97 LYS A C 1
ATOM 793 O O . LYS A 1 97 ? -5.016 12.356 16.953 1.00 95.94 97 LYS A O 1
ATOM 798 N N . LEU A 1 98 ? -6.311 12.441 15.115 1.00 95.38 98 LEU A N 1
ATOM 799 C CA . LEU A 1 98 ? -6.322 13.898 14.949 1.00 95.38 98 LEU A CA 1
ATOM 800 C C . LEU A 1 98 ? -7.584 14.522 15.550 1.00 95.38 98 LEU A C 1
ATOM 802 O O . LEU A 1 98 ? -7.533 15.631 16.070 1.00 95.38 98 LEU A O 1
ATOM 806 N N . THR A 1 99 ? -8.697 13.793 15.503 1.00 94.44 99 THR A N 1
ATOM 807 C CA . THR A 1 99 ? -9.951 14.112 16.195 1.00 94.44 99 THR A CA 1
ATOM 808 C C . THR A 1 99 ? -10.482 12.844 16.857 1.00 94.44 99 THR A C 1
ATOM 810 O O . THR A 1 99 ? -9.968 11.758 16.607 1.00 94.44 99 THR A O 1
ATOM 813 N N . GLU A 1 100 ? -11.536 12.932 17.666 1.00 92.00 100 GLU A N 1
ATOM 814 C CA . GLU A 1 100 ? -12.142 11.742 18.286 1.00 92.00 100 GLU A CA 1
ATOM 815 C C . GLU A 1 100 ? -12.561 10.674 17.262 1.00 92.00 100 GLU A C 1
ATOM 817 O O . GLU A 1 100 ? -12.488 9.479 17.551 1.00 92.00 100 GLU A O 1
ATOM 822 N N . THR A 1 101 ? -12.928 11.111 16.053 1.00 94.56 101 THR A N 1
ATOM 823 C CA . THR A 1 101 ? -13.431 10.260 14.972 1.00 94.56 101 THR A CA 1
ATOM 824 C C . THR A 1 101 ? -12.446 10.069 13.826 1.00 94.56 101 THR A C 1
ATOM 826 O O . THR A 1 101 ? -12.603 9.112 13.085 1.00 94.56 101 THR A O 1
ATOM 829 N N . PHE A 1 102 ? -11.422 10.913 13.646 1.00 96.94 102 PHE A N 1
ATOM 830 C CA . PHE A 1 102 ? -10.506 10.861 12.496 1.00 96.94 102 PHE A CA 1
ATOM 831 C C . PHE A 1 102 ? -9.045 10.621 12.889 1.00 96.94 102 PHE A C 1
ATOM 833 O O . PHE A 1 102 ? -8.516 11.234 13.820 1.00 96.94 102 PHE A O 1
ATOM 840 N N . SER A 1 103 ? -8.354 9.788 12.113 1.00 97.38 103 SER A N 1
ATOM 841 C CA . SER A 1 103 ? -6.910 9.579 12.170 1.00 97.38 103 SER A CA 1
ATOM 842 C C . SER A 1 103 ? -6.259 9.719 10.797 1.00 97.38 103 SER A C 1
ATOM 844 O O . SER A 1 103 ? -6.870 9.482 9.754 1.00 97.38 103 SER A O 1
ATOM 846 N N . GLY A 1 104 ? -4.979 10.078 10.818 1.00 98.12 104 GLY A N 1
ATOM 847 C CA . GLY A 1 104 ? -4.103 10.065 9.652 1.00 98.12 104 GLY A CA 1
ATOM 848 C C . GLY A 1 104 ? -2.885 9.179 9.887 1.00 98.12 104 GLY A C 1
ATOM 849 O O . GLY A 1 104 ? -2.511 8.915 11.033 1.00 98.12 104 GLY A O 1
ATOM 850 N N . ALA A 1 105 ? -2.252 8.735 8.805 1.00 98.19 105 ALA A N 1
ATOM 851 C CA . ALA A 1 105 ? -0.976 8.036 8.851 1.00 98.19 105 ALA A CA 1
ATOM 852 C C . ALA A 1 105 ? -0.073 8.399 7.676 1.00 98.19 105 ALA A C 1
ATOM 854 O O . ALA A 1 105 ? -0.542 8.667 6.567 1.00 98.19 105 ALA A O 1
ATOM 855 N N . ILE A 1 106 ? 1.228 8.344 7.947 1.00 98.25 106 ILE A N 1
ATOM 856 C CA . ILE A 1 106 ? 2.290 8.384 6.947 1.00 98.25 106 ILE A CA 1
ATOM 857 C C . ILE A 1 106 ? 3.086 7.092 7.088 1.00 98.25 106 ILE A C 1
ATOM 859 O O . ILE A 1 106 ? 3.502 6.736 8.192 1.00 98.25 106 ILE A O 1
ATOM 863 N N . THR A 1 107 ? 3.305 6.415 5.969 1.00 98.44 107 THR A N 1
ATOM 864 C CA . THR A 1 107 ? 4.119 5.199 5.882 1.00 98.44 107 THR A CA 1
ATOM 865 C C . THR A 1 107 ? 5.312 5.470 4.988 1.00 98.44 107 THR A C 1
ATOM 867 O O . THR A 1 107 ? 5.160 6.115 3.958 1.00 98.44 107 THR A O 1
ATOM 870 N N . LEU A 1 108 ? 6.483 4.970 5.360 1.00 98.38 108 LEU A N 1
ATOM 871 C CA . LEU A 1 108 ? 7.668 4.920 4.511 1.00 98.38 108 LEU A CA 1
ATOM 872 C C . LEU A 1 108 ? 7.978 3.460 4.211 1.00 98.38 108 LEU A C 1
ATOM 874 O O . LEU A 1 108 ? 7.964 2.630 5.120 1.00 98.38 108 LEU A O 1
ATOM 878 N N . ARG A 1 109 ? 8.270 3.156 2.948 1.00 98.12 109 ARG A N 1
ATOM 879 C CA . ARG A 1 109 ? 8.539 1.807 2.456 1.00 98.12 109 ARG A CA 1
ATOM 880 C C . ARG A 1 109 ? 9.840 1.781 1.669 1.00 98.12 109 ARG A C 1
ATOM 882 O O . ARG A 1 109 ? 10.059 2.608 0.788 1.00 98.12 109 ARG A O 1
ATOM 889 N N . TYR A 1 110 ? 10.670 0.793 1.964 1.00 97.94 110 TYR A N 1
ATOM 890 C CA . TYR A 1 110 ? 11.787 0.384 1.126 1.00 97.94 110 TYR A CA 1
ATOM 891 C C . TYR A 1 110 ? 11.417 -0.918 0.420 1.00 97.94 110 TYR A C 1
ATOM 893 O O . TYR A 1 110 ? 10.904 -1.844 1.049 1.00 97.94 110 TYR A O 1
ATOM 901 N N . ILE A 1 111 ? 11.663 -0.965 -0.884 1.00 97.75 111 ILE A N 1
ATOM 902 C CA . ILE A 1 111 ? 11.371 -2.096 -1.759 1.00 97.75 111 ILE A CA 1
ATOM 903 C C . ILE A 1 111 ? 12.682 -2.514 -2.415 1.00 97.75 111 ILE A C 1
ATOM 905 O O . ILE A 1 111 ? 13.413 -1.678 -2.948 1.00 97.75 111 ILE A O 1
ATOM 909 N N . ARG A 1 112 ? 12.961 -3.812 -2.393 1.00 95.88 112 ARG A N 1
ATOM 910 C CA . ARG A 1 112 ? 14.063 -4.438 -3.113 1.00 95.88 112 ARG A CA 1
ATOM 911 C C . ARG A 1 112 ? 13.523 -5.628 -3.882 1.00 95.88 112 ARG A C 1
ATOM 913 O O . ARG A 1 112 ? 12.853 -6.468 -3.298 1.00 95.88 112 ARG A O 1
ATOM 920 N N . ALA A 1 113 ? 13.832 -5.710 -5.162 1.00 94.50 113 ALA A N 1
ATOM 921 C CA . ALA A 1 113 ? 13.426 -6.821 -6.007 1.00 94.50 113 ALA A CA 1
ATOM 922 C C . ALA A 1 113 ? 14.646 -7.330 -6.769 1.00 94.50 113 ALA A C 1
ATOM 924 O O . ALA A 1 113 ? 15.330 -6.563 -7.444 1.00 94.50 113 ALA A O 1
ATOM 925 N N . ASP A 1 114 ? 14.942 -8.611 -6.611 1.00 92.06 114 ASP A N 1
ATOM 926 C CA . ASP A 1 114 ? 16.074 -9.273 -7.235 1.00 92.06 114 ASP A CA 1
ATOM 927 C C . ASP A 1 114 ? 15.561 -10.354 -8.180 1.00 92.06 114 ASP A C 1
ATOM 929 O O . ASP A 1 114 ? 15.079 -11.405 -7.750 1.00 92.06 114 ASP A O 1
ATOM 933 N N . TYR A 1 115 ? 15.656 -10.062 -9.475 1.00 86.31 115 TYR A N 1
ATOM 934 C CA . TYR A 1 115 ? 15.365 -11.008 -10.548 1.00 86.31 115 TYR A CA 1
ATOM 935 C C . TYR A 1 115 ? 16.630 -11.447 -11.283 1.00 86.31 115 TYR A C 1
ATOM 937 O O . TYR A 1 115 ? 16.537 -11.951 -12.401 1.00 86.31 115 TYR A O 1
ATOM 945 N N . SER A 1 116 ? 17.811 -11.227 -10.696 1.00 77.50 116 SER A N 1
ATOM 946 C CA . SER A 1 116 ? 19.068 -11.573 -11.350 1.00 77.50 116 SER A CA 1
ATOM 947 C C . SER A 1 116 ? 19.116 -13.077 -11.622 1.00 77.50 116 SER A C 1
ATOM 949 O O . SER A 1 116 ? 19.116 -13.924 -10.728 1.00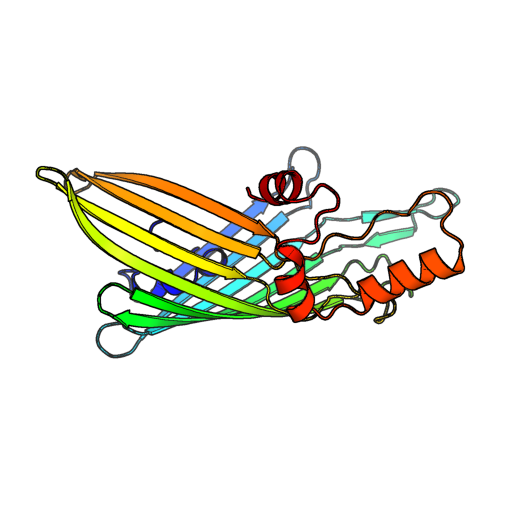 77.50 116 SER A O 1
ATOM 951 N N . ALA A 1 117 ? 19.113 -13.407 -12.909 1.00 67.44 117 ALA A N 1
ATOM 952 C CA . ALA A 1 117 ? 19.109 -14.771 -13.406 1.00 67.44 117 ALA A CA 1
ATOM 953 C C . ALA A 1 117 ? 20.511 -15.183 -13.881 1.00 67.44 117 ALA A C 1
ATOM 955 O O . ALA A 1 117 ? 20.665 -15.807 -14.920 1.00 67.44 117 ALA A O 1
ATOM 956 N N . GLY A 1 118 ? 21.561 -14.769 -13.165 1.00 61.62 118 GLY A N 1
ATOM 957 C CA . GLY A 1 118 ? 22.947 -15.066 -13.549 1.00 61.62 118 GLY A CA 1
ATOM 958 C C . GLY A 1 118 ? 23.452 -14.344 -14.809 1.00 61.62 118 GLY A C 1
ATOM 959 O O . GLY A 1 118 ? 24.544 -14.656 -15.271 1.00 61.62 118 GLY A O 1
ATOM 960 N N . SER A 1 119 ? 22.692 -13.389 -15.356 1.00 66.38 119 SER A N 1
ATOM 961 C CA . SER A 1 119 ? 23.144 -12.467 -16.406 1.00 66.38 119 SER A CA 1
ATOM 962 C C . SER A 1 119 ? 23.676 -11.171 -15.793 1.00 66.38 119 SER A C 1
ATOM 964 O O . SER A 1 119 ? 22.989 -10.582 -14.955 1.00 66.38 119 SER A O 1
ATOM 966 N N . ASP A 1 120 ? 24.819 -10.677 -16.270 1.00 68.31 120 ASP A N 1
ATOM 967 C CA . ASP A 1 120 ? 25.419 -9.414 -15.802 1.00 68.31 120 ASP A CA 1
ATOM 968 C C . ASP A 1 120 ? 24.550 -8.171 -16.100 1.00 68.31 120 ASP A C 1
ATOM 970 O O . ASP A 1 120 ? 24.711 -7.135 -15.455 1.00 68.31 120 ASP A O 1
ATOM 974 N N . ASP A 1 121 ? 23.587 -8.284 -17.021 1.00 75.31 121 ASP A N 1
ATOM 975 C CA . ASP A 1 121 ? 22.702 -7.184 -17.425 1.00 75.31 121 ASP A CA 1
ATOM 976 C C . ASP A 1 121 ? 21.513 -6.955 -16.471 1.00 75.31 121 ASP A C 1
ATOM 978 O O . ASP A 1 121 ? 20.886 -5.895 -16.516 1.00 75.31 121 ASP A O 1
ATOM 982 N N . ILE A 1 122 ? 21.192 -7.922 -15.595 1.00 81.44 122 ILE A N 1
ATOM 983 C CA . ILE A 1 122 ? 20.075 -7.813 -14.642 1.00 81.44 122 ILE A CA 1
ATOM 984 C C . ILE A 1 122 ? 20.623 -7.563 -13.240 1.00 81.44 122 ILE A C 1
ATOM 986 O O . ILE A 1 122 ? 21.240 -8.424 -12.614 1.00 81.44 122 ILE A O 1
ATOM 990 N N . THR A 1 123 ? 20.328 -6.381 -12.717 1.00 87.94 123 THR A N 1
ATOM 991 C CA . THR A 1 123 ? 20.730 -5.919 -11.387 1.00 87.94 123 THR A CA 1
ATOM 992 C C . THR A 1 123 ? 19.529 -5.849 -10.435 1.00 87.94 123 THR A C 1
ATOM 994 O O . THR A 1 123 ? 18.409 -5.576 -10.873 1.00 87.94 123 THR A O 1
ATOM 997 N N . PRO A 1 124 ? 19.721 -6.058 -9.118 1.00 91.12 124 PRO A N 1
ATOM 998 C CA . PRO A 1 124 ? 18.636 -5.917 -8.153 1.00 91.12 124 PRO A CA 1
ATOM 999 C C . PRO A 1 124 ? 18.097 -4.482 -8.103 1.00 91.12 124 PRO A C 1
ATOM 1001 O O . PRO A 1 124 ? 18.837 -3.530 -7.832 1.00 91.12 124 PRO A O 1
ATOM 1004 N N . GLY A 1 125 ? 16.788 -4.337 -8.284 1.00 93.06 125 GLY A N 1
ATOM 1005 C CA . GLY A 1 125 ? 16.093 -3.061 -8.222 1.00 93.06 125 GLY A CA 1
ATOM 1006 C C . GLY A 1 125 ? 15.825 -2.619 -6.791 1.00 93.06 125 GLY A C 1
ATOM 1007 O O . GLY A 1 125 ? 15.473 -3.420 -5.924 1.00 93.06 125 GLY A O 1
ATOM 1008 N N . ASN A 1 126 ? 15.981 -1.321 -6.538 1.00 95.12 126 ASN A N 1
ATOM 1009 C CA . ASN A 1 126 ? 15.711 -0.696 -5.246 1.00 95.12 126 ASN A CA 1
ATOM 1010 C C . ASN A 1 126 ? 14.769 0.488 -5.449 1.00 95.12 126 ASN A C 1
ATOM 1012 O O . ASN A 1 126 ? 14.957 1.273 -6.377 1.00 95.12 126 ASN A O 1
ATOM 1016 N N . ALA A 1 127 ? 13.788 0.642 -4.566 1.00 96.25 127 ALA A N 1
ATOM 1017 C CA . ALA A 1 127 ? 12.878 1.774 -4.599 1.00 96.25 127 ALA A CA 1
ATOM 1018 C C . ALA A 1 127 ? 12.450 2.209 -3.197 1.00 96.25 127 ALA A C 1
ATOM 1020 O O . ALA A 1 127 ? 12.391 1.414 -2.257 1.00 96.25 127 ALA A O 1
ATOM 1021 N N . PHE A 1 128 ? 12.128 3.492 -3.076 1.00 97.12 128 PHE A N 1
ATOM 1022 C CA . PHE A 1 128 ? 11.569 4.082 -1.867 1.00 97.12 128 PHE A CA 1
ATOM 1023 C C . PHE A 1 128 ? 10.192 4.639 -2.176 1.00 97.12 128 PHE A C 1
ATOM 1025 O O . PHE A 1 128 ? 10.005 5.292 -3.202 1.00 97.12 128 PHE A O 1
ATOM 1032 N N . ALA A 1 129 ? 9.246 4.409 -1.276 1.00 97.31 129 ALA A N 1
ATOM 1033 C CA . ALA A 1 129 ? 7.884 4.888 -1.411 1.00 97.31 129 ALA A CA 1
ATOM 1034 C C . ALA A 1 129 ? 7.354 5.449 -0.093 1.00 97.31 129 ALA A C 1
ATOM 1036 O O . ALA A 1 129 ? 7.835 5.110 0.990 1.00 97.31 129 ALA A O 1
ATOM 1037 N N . ALA A 1 130 ? 6.340 6.293 -0.201 1.00 97.56 130 ALA A N 1
ATOM 1038 C CA . ALA A 1 130 ? 5.557 6.787 0.906 1.00 97.56 130 ALA A CA 1
ATOM 1039 C C . ALA A 1 130 ? 4.071 6.497 0.670 1.00 97.56 130 ALA A C 1
ATOM 1041 O O . ALA A 1 130 ? 3.586 6.582 -0.461 1.00 97.56 130 ALA A O 1
ATOM 1042 N N . ASP A 1 131 ? 3.352 6.204 1.750 1.00 97.88 131 ASP A N 1
ATOM 1043 C CA . ASP A 1 131 ? 1.897 6.078 1.732 1.00 97.88 131 ASP A CA 1
ATOM 1044 C C . ASP A 1 131 ? 1.295 7.167 2.623 1.00 97.88 131 ASP A C 1
ATOM 1046 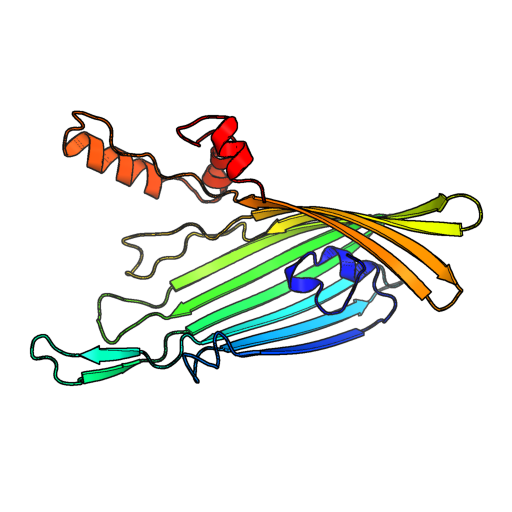O O . ASP A 1 131 ? 1.784 7.425 3.728 1.00 97.88 131 ASP A O 1
ATOM 1050 N N . ILE A 1 132 ? 0.209 7.782 2.163 1.00 97.81 132 ILE A N 1
ATOM 1051 C CA . ILE A 1 132 ? -0.606 8.719 2.940 1.00 97.81 132 ILE A CA 1
ATOM 1052 C C . ILE A 1 132 ? -1.978 8.088 3.107 1.00 97.81 132 ILE A C 1
ATOM 1054 O O . ILE A 1 132 ? -2.607 7.691 2.126 1.00 97.81 132 ILE A O 1
ATOM 1058 N N . ALA A 1 133 ? -2.461 7.995 4.341 1.00 98.19 133 ALA A N 1
ATOM 1059 C CA . ALA A 1 133 ? -3.759 7.398 4.611 1.00 98.19 133 ALA A CA 1
ATOM 1060 C C . ALA A 1 133 ? -4.559 8.194 5.640 1.00 98.19 133 ALA A C 1
ATOM 1062 O O . ALA A 1 133 ? -3.999 8.820 6.542 1.00 98.19 133 ALA A O 1
ATOM 1063 N N . GLY A 1 134 ? -5.879 8.137 5.506 1.00 98.19 134 GLY A N 1
ATOM 1064 C CA . GLY A 1 134 ? -6.834 8.701 6.448 1.00 98.19 134 GLY A CA 1
ATOM 1065 C C . GLY A 1 134 ? -7.934 7.700 6.765 1.00 98.19 134 GLY A C 1
ATOM 1066 O O . GLY A 1 134 ? -8.289 6.856 5.935 1.00 98.19 134 GLY A O 1
ATOM 1067 N N . TYR A 1 135 ? -8.465 7.777 7.979 1.00 98.00 135 TYR A N 1
ATOM 1068 C CA . TYR A 1 135 ? -9.540 6.907 8.429 1.00 98.00 135 TYR A CA 1
ATOM 1069 C C . TYR A 1 135 ? -10.437 7.621 9.436 1.00 98.00 135 TYR A C 1
ATOM 1071 O O . TYR A 1 135 ? -9.960 8.299 10.342 1.00 98.00 135 TYR A O 1
ATOM 1079 N N . ASN A 1 136 ? -11.744 7.484 9.257 1.00 96.94 136 ASN A N 1
ATOM 1080 C CA . ASN A 1 136 ? -12.775 8.052 10.103 1.00 96.94 136 ASN A CA 1
ATOM 1081 C C . ASN A 1 136 ? -13.689 6.943 10.629 1.00 96.94 136 ASN A C 1
ATOM 1083 O O . ASN A 1 136 ? -14.166 6.137 9.836 1.00 96.94 136 ASN A O 1
ATOM 1087 N N . GLU A 1 137 ? -13.970 6.943 11.928 1.00 94.75 137 GLU A N 1
ATOM 1088 C CA . GLU A 1 137 ? -14.983 6.107 12.571 1.00 94.75 137 GLU A CA 1
ATOM 1089 C C . GLU A 1 137 ? -16.039 6.986 13.226 1.00 94.75 137 GLU A C 1
ATOM 1091 O O . GLU A 1 137 ? -15.732 7.791 14.105 1.00 94.75 137 GLU A O 1
ATOM 1096 N N . THR A 1 138 ? -17.291 6.814 12.814 1.00 94.56 138 THR A N 1
ATOM 1097 C CA . THR A 1 138 ? -18.437 7.531 13.373 1.00 94.56 138 THR A CA 1
ATOM 1098 C C . THR A 1 138 ? -19.531 6.537 13.738 1.00 94.56 138 THR A C 1
ATOM 1100 O O . THR A 1 138 ? -19.859 5.642 12.958 1.00 94.56 138 THR A O 1
ATOM 1103 N N . TYR A 1 139 ? -20.118 6.706 14.920 1.00 94.25 139 TYR A N 1
ATOM 1104 C CA . TYR A 1 139 ? -21.285 5.939 15.338 1.00 94.25 139 TYR A CA 1
ATOM 1105 C C . TYR A 1 139 ? -22.563 6.590 14.816 1.00 94.25 139 TYR A C 1
ATOM 1107 O O . TYR A 1 139 ? -22.733 7.809 14.880 1.00 94.25 139 TYR A O 1
ATOM 1115 N N . LEU A 1 140 ? -23.465 5.772 14.285 1.00 93.31 140 LEU A N 1
ATOM 1116 C CA . LEU A 1 140 ? -24.748 6.207 13.759 1.00 93.31 140 LEU A CA 1
ATOM 1117 C C . LEU A 1 140 ? -25.873 5.316 14.278 1.00 93.31 140 LEU A C 1
ATOM 1119 O O . LEU A 1 140 ? -25.733 4.102 14.406 1.00 93.31 140 LEU A O 1
ATOM 1123 N N . TYR A 1 141 ? -27.014 5.924 14.583 1.00 92.00 141 TYR A N 1
ATOM 1124 C CA . TYR A 1 141 ? -28.180 5.193 15.062 1.00 92.00 141 TYR A CA 1
ATOM 1125 C C . TYR A 1 141 ? -28.985 4.655 13.877 1.00 92.00 14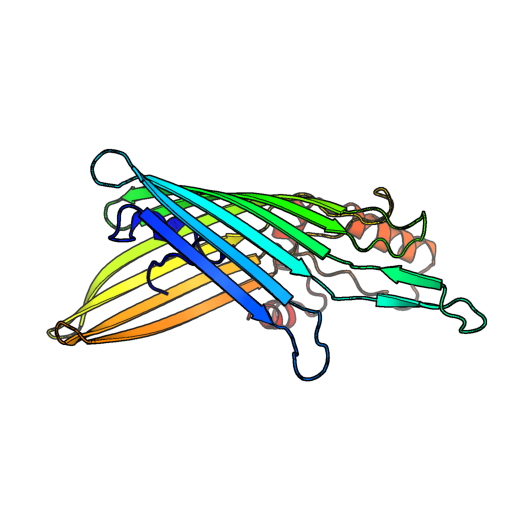1 TYR A C 1
ATOM 1127 O O . TYR A 1 141 ? -29.539 5.421 13.089 1.00 92.00 141 TYR A O 1
ATOM 1135 N N . MET A 1 142 ? -29.082 3.329 13.765 1.00 87.38 142 MET A N 1
ATOM 1136 C CA . MET A 1 142 ? -29.970 2.640 12.826 1.00 87.38 142 MET A CA 1
ATOM 1137 C C . MET A 1 142 ? -31.067 1.936 13.617 1.00 87.38 142 MET A C 1
ATOM 1139 O O . MET A 1 142 ? -30.897 0.828 14.129 1.00 87.38 142 MET A O 1
ATOM 1143 N N . GLY A 1 143 ? -32.212 2.607 13.746 1.00 86.94 143 GLY A N 1
ATOM 1144 C CA . GLY A 1 143 ? -33.319 2.122 14.563 1.00 86.94 143 GLY A CA 1
ATOM 1145 C C . GLY A 1 143 ? -32.948 2.112 16.047 1.00 86.94 143 GLY A C 1
ATOM 1146 O O . GLY A 1 143 ? -32.852 3.166 16.664 1.00 86.94 143 GLY A O 1
ATOM 1147 N N . ARG A 1 144 ? -32.775 0.917 16.623 1.00 85.75 144 ARG A N 1
ATOM 1148 C CA . ARG A 1 144 ? -32.407 0.726 18.041 1.00 85.75 144 ARG A CA 1
ATOM 1149 C C . ARG A 1 144 ? -30.939 0.352 18.249 1.00 85.75 144 ARG A C 1
ATOM 1151 O O . ARG A 1 144 ? -30.521 0.220 19.393 1.00 85.75 144 ARG A O 1
ATOM 1158 N N . SER A 1 145 ? -30.191 0.164 17.166 1.00 90.12 145 SER A N 1
ATOM 1159 C CA . SER A 1 145 ? -28.792 -0.251 17.208 1.00 90.12 145 SER A CA 1
ATOM 1160 C C . SER A 1 145 ? -27.879 0.910 16.835 1.00 90.12 145 SER A C 1
ATOM 1162 O O . SER A 1 145 ? -28.169 1.666 15.906 1.00 90.12 145 SER A O 1
ATOM 1164 N N . GLU A 1 146 ? -26.759 1.028 17.540 1.00 93.81 146 GLU A N 1
ATOM 1165 C CA . GLU A 1 146 ? -25.683 1.958 17.210 1.00 93.81 146 GLU A CA 1
ATOM 1166 C C . GLU A 1 146 ? -24.692 1.247 16.277 1.00 93.81 146 GLU A C 1
ATOM 1168 O O . GLU A 1 146 ? -23.944 0.361 16.688 1.00 93.81 146 GLU A O 1
ATOM 1173 N N . ALA A 1 147 ? -24.747 1.567 14.987 1.00 94.06 147 ALA A N 1
ATOM 1174 C CA . ALA A 1 147 ? -23.861 1.004 13.980 1.00 94.06 147 ALA A CA 1
ATOM 1175 C C . ALA A 1 147 ? -22.593 1.855 13.843 1.00 94.06 147 ALA A C 1
ATOM 1177 O O . ALA A 1 147 ? -22.626 3.076 13.989 1.00 94.06 147 ALA A O 1
ATOM 1178 N N . LEU A 1 148 ? -21.476 1.208 13.523 1.00 95.00 148 LEU A N 1
ATOM 1179 C CA . LEU A 1 148 ? -20.196 1.870 13.294 1.00 95.00 148 LEU A CA 1
ATOM 1180 C C . LEU A 1 148 ? -19.973 2.053 11.792 1.00 95.00 148 LEU A C 1
ATOM 1182 O O . LEU A 1 148 ? -19.899 1.074 11.047 1.00 95.00 148 LEU A O 1
ATOM 1186 N N . LEU A 1 149 ? -19.845 3.302 11.355 1.00 95.56 149 LEU A N 1
ATOM 1187 C CA . LEU A 1 149 ? -19.457 3.666 9.998 1.00 95.56 149 LEU A CA 1
ATOM 1188 C C . LEU A 1 149 ? -17.974 4.024 9.969 1.00 95.56 149 LEU A C 1
ATOM 1190 O O . LEU A 1 149 ? -17.542 4.980 10.607 1.00 95.56 149 LEU A O 1
ATOM 1194 N N . GLY A 1 150 ? -17.216 3.258 9.194 1.00 96.25 150 GLY A N 1
ATOM 1195 C CA . GLY A 1 150 ? -15.830 3.530 8.850 1.00 96.25 150 GLY A CA 1
ATOM 1196 C C . GLY A 1 150 ? -15.737 4.106 7.441 1.00 96.25 150 GLY A C 1
ATOM 1197 O O . GLY A 1 150 ? -16.243 3.493 6.505 1.00 96.25 150 GLY A O 1
ATOM 1198 N N . LEU A 1 151 ? -15.070 5.242 7.272 1.00 97.12 151 LEU A N 1
ATOM 1199 C CA . LEU A 1 151 ? -14.698 5.800 5.970 1.00 97.12 151 LEU A CA 1
ATOM 1200 C C . LEU A 1 151 ? -13.182 5.936 5.921 1.00 97.12 151 LEU A C 1
ATOM 1202 O O . LEU A 1 151 ? -12.567 6.364 6.892 1.00 97.12 151 LEU A O 1
ATOM 1206 N N . GLY A 1 152 ? -12.550 5.587 4.810 1.00 97.12 152 GLY A N 1
ATOM 1207 C CA . GLY A 1 152 ? -11.100 5.656 4.707 1.00 97.12 152 GLY A CA 1
ATOM 1208 C C . GLY A 1 152 ? -10.618 5.941 3.302 1.00 97.12 152 GLY A C 1
ATOM 1209 O O . GLY A 1 152 ? -11.286 5.636 2.319 1.00 97.12 152 GLY A O 1
ATOM 1210 N N . PHE A 1 153 ? -9.418 6.498 3.227 1.00 97.62 153 PHE A N 1
ATOM 1211 C CA . PHE A 1 153 ? -8.670 6.605 1.987 1.00 97.62 153 PHE A CA 1
ATOM 1212 C C . PHE A 1 153 ? -7.207 6.237 2.220 1.00 97.62 153 PHE A C 1
ATOM 1214 O O . PHE A 1 153 ? -6.680 6.392 3.324 1.00 97.62 153 PHE A O 1
ATOM 1221 N N . SER A 1 154 ? -6.541 5.764 1.176 1.00 97.50 154 SER A N 1
ATOM 1222 C CA . SER A 1 154 ? -5.100 5.544 1.169 1.00 97.50 154 SER A CA 1
ATOM 1223 C C . SER A 1 154 ? -4.551 5.798 -0.225 1.00 97.50 154 SER A C 1
ATOM 1225 O O . SER A 1 154 ? -5.066 5.265 -1.200 1.00 97.50 154 SER A O 1
ATOM 1227 N N . ILE A 1 155 ? -3.506 6.612 -0.314 1.00 97.06 155 ILE A N 1
ATOM 1228 C CA . ILE A 1 155 ? -2.672 6.734 -1.504 1.00 97.06 155 ILE A CA 1
ATOM 1229 C C . ILE A 1 155 ? -1.364 6.036 -1.167 1.00 97.06 155 ILE A C 1
ATOM 1231 O O . ILE A 1 155 ? -0.644 6.472 -0.270 1.00 97.06 155 ILE A O 1
ATOM 1235 N N . SER A 1 156 ? -1.101 4.926 -1.843 1.00 96.75 156 SER A N 1
ATOM 1236 C CA . SER A 1 156 ? 0.015 4.024 -1.550 1.00 96.75 156 SER A CA 1
ATOM 1237 C C . SER A 1 156 ? 1.043 4.018 -2.673 1.00 96.75 156 SER A C 1
ATOM 1239 O O . SER A 1 156 ? 0.698 4.303 -3.816 1.00 96.75 156 SER A O 1
ATOM 1241 N N . ASN A 1 157 ? 2.288 3.669 -2.349 1.00 96.00 157 ASN A N 1
ATOM 1242 C CA . ASN A 1 157 ? 3.433 3.579 -3.252 1.00 96.00 157 ASN A CA 1
ATOM 1243 C C . ASN A 1 157 ? 3.761 4.893 -3.989 1.00 96.00 157 ASN A C 1
ATOM 1245 O O . ASN A 1 157 ? 4.127 4.869 -5.165 1.00 96.00 157 ASN A O 1
ATOM 1249 N N . ILE A 1 158 ? 3.651 6.048 -3.325 1.00 96.06 158 ILE A N 1
ATOM 1250 C CA . ILE A 1 158 ? 4.127 7.327 -3.876 1.00 96.06 158 ILE A CA 1
ATOM 1251 C C . ILE A 1 158 ? 5.649 7.345 -3.743 1.00 96.06 158 ILE A C 1
ATOM 1253 O O . ILE A 1 158 ? 6.170 7.570 -2.652 1.00 96.06 158 ILE A O 1
ATOM 1257 N N . GLY A 1 159 ? 6.385 7.067 -4.815 1.00 93.81 159 GLY A N 1
ATOM 1258 C CA . GLY A 1 159 ? 7.808 6.771 -4.667 1.00 93.81 159 GLY A CA 1
ATOM 1259 C C . GLY A 1 159 ? 8.660 6.935 -5.908 1.00 93.81 159 GLY A C 1
ATOM 1260 O O . GLY A 1 159 ? 8.212 7.411 -6.947 1.00 93.81 159 GLY A O 1
ATOM 1261 N N . THR A 1 160 ? 9.923 6.544 -5.787 1.00 94.12 160 THR A N 1
ATOM 1262 C CA . THR A 1 160 ? 10.855 6.467 -6.914 1.00 94.12 160 THR A CA 1
ATOM 1263 C C . THR A 1 160 ? 10.386 5.425 -7.927 1.00 94.12 160 THR A C 1
ATOM 1265 O O . THR A 1 160 ? 9.616 4.526 -7.595 1.00 94.12 160 THR A O 1
ATOM 1268 N N . LYS A 1 161 ? 10.873 5.516 -9.164 1.00 93.25 161 LYS A N 1
ATOM 1269 C CA . LYS A 1 161 ? 10.798 4.391 -10.101 1.00 93.25 161 LYS A CA 1
ATOM 1270 C C . LYS A 1 161 ? 11.772 3.290 -9.670 1.00 93.25 161 LYS A C 1
ATOM 1272 O O . LYS A 1 161 ? 12.723 3.569 -8.937 1.00 93.25 161 LYS A O 1
ATOM 1277 N N . ILE A 1 162 ? 11.534 2.063 -10.117 1.00 93.62 162 ILE A N 1
ATOM 1278 C CA . ILE A 1 162 ? 12.435 0.921 -9.929 1.00 93.62 162 ILE A CA 1
ATOM 1279 C C . ILE A 1 162 ? 13.076 0.545 -11.268 1.00 93.62 162 ILE A C 1
ATOM 1281 O O . ILE A 1 162 ? 12.428 0.644 -12.307 1.00 93.62 162 ILE A O 1
ATOM 1285 N N . SER A 1 163 ? 14.346 0.152 -11.255 1.00 92.56 163 SER A N 1
ATOM 1286 C CA . SER A 1 163 ? 15.091 -0.303 -12.434 1.00 92.56 163 SER A CA 1
ATOM 1287 C C . SER A 1 163 ? 15.774 -1.626 -12.120 1.00 92.56 163 SER A C 1
ATOM 1289 O O . SER A 1 163 ? 16.199 -1.832 -10.984 1.00 92.56 163 SER A O 1
ATOM 1291 N N . TYR A 1 164 ? 15.877 -2.491 -13.125 1.00 90.69 164 TYR A N 1
ATOM 1292 C CA . TYR A 1 164 ? 16.515 -3.805 -13.027 1.00 90.69 164 TYR A CA 1
ATOM 1293 C C . TYR A 1 164 ? 17.739 -3.940 -13.935 1.00 90.69 164 TYR A C 1
ATOM 1295 O O . TYR A 1 164 ? 18.309 -5.015 -14.036 1.00 90.69 164 TYR A O 1
ATOM 1303 N N . ASP A 1 165 ? 18.159 -2.866 -14.597 1.00 88.69 165 ASP A N 1
ATOM 1304 C CA . ASP A 1 165 ? 19.162 -2.874 -15.667 1.00 88.69 165 ASP A CA 1
ATOM 1305 C C . ASP A 1 165 ? 20.171 -1.726 -15.508 1.00 88.69 165 ASP A C 1
ATOM 1307 O O . ASP A 1 165 ? 20.616 -1.116 -16.479 1.00 88.69 165 ASP A O 1
ATOM 1311 N N . GLY A 1 166 ? 20.509 -1.379 -14.261 1.00 81.25 166 GLY A N 1
ATOM 1312 C CA . GLY A 1 166 ? 21.473 -0.316 -13.980 1.00 81.25 166 GLY A CA 1
ATOM 1313 C C . GLY A 1 166 ? 20.963 1.094 -14.299 1.00 81.25 166 GLY A C 1
ATOM 1314 O O . GLY A 1 166 ? 21.766 1.959 -14.639 1.00 81.25 166 GLY A O 1
ATOM 1315 N N . ASN A 1 167 ? 19.657 1.345 -14.149 1.00 83.00 167 ASN A N 1
ATOM 1316 C CA . ASN A 1 167 ? 18.959 2.603 -14.463 1.00 83.00 167 ASN A CA 1
ATOM 1317 C C . ASN A 1 167 ? 18.860 2.947 -15.959 1.00 83.00 167 ASN A C 1
ATOM 1319 O O . ASN A 1 167 ? 18.561 4.097 -16.284 1.00 83.00 167 ASN A O 1
ATOM 1323 N N . ASN A 1 168 ? 19.054 1.980 -16.859 1.00 84.00 168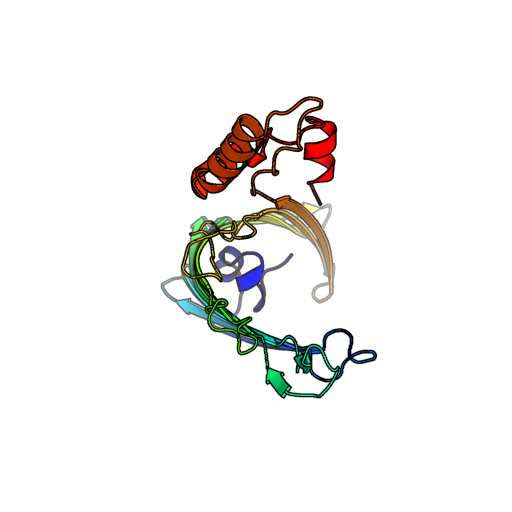 ASN A N 1
ATOM 1324 C CA . ASN A 1 168 ? 18.816 2.188 -18.291 1.00 84.00 168 ASN A CA 1
ATOM 1325 C C . ASN A 1 168 ? 17.316 2.319 -18.585 1.00 84.00 168 ASN A C 1
ATOM 1327 O O . ASN A 1 168 ? 16.895 3.232 -19.293 1.00 84.00 168 ASN A O 1
ATOM 1331 N N . THR A 1 169 ? 16.497 1.461 -17.979 1.00 85.12 169 THR A N 1
ATOM 1332 C CA . THR A 1 169 ? 15.038 1.557 -18.001 1.00 85.12 169 THR A CA 1
ATOM 1333 C C . THR A 1 169 ? 14.484 1.608 -16.585 1.00 85.12 169 THR A C 1
ATOM 1335 O O . THR A 1 169 ? 15.011 1.011 -15.645 1.00 85.12 169 THR A O 1
ATOM 1338 N N . SER A 1 170 ? 13.411 2.377 -16.401 1.00 89.94 170 SER A N 1
ATOM 1339 C CA . SER A 1 170 ? 12.778 2.542 -15.093 1.00 89.94 170 SER A CA 1
ATOM 1340 C C . SER A 1 170 ? 11.263 2.410 -15.183 1.00 89.94 170 SER A C 1
ATOM 1342 O O . SER A 1 170 ? 10.619 2.917 -16.101 1.00 89.94 170 SER A O 1
ATOM 1344 N N . MET A 1 171 ? 10.691 1.713 -14.210 1.00 91.69 171 MET A N 1
ATOM 1345 C CA . MET A 1 171 ? 9.275 1.378 -14.130 1.00 91.69 171 MET A CA 1
ATOM 1346 C C . MET A 1 171 ? 8.645 2.086 -12.935 1.00 91.69 171 MET A C 1
ATOM 1348 O O . MET A 1 171 ? 9.259 2.221 -11.874 1.00 91.69 171 MET A O 1
ATOM 1352 N N . PHE A 1 172 ? 7.413 2.559 -13.100 1.00 94.25 172 PHE A N 1
ATOM 1353 C CA . PHE A 1 172 ? 6.662 3.136 -11.992 1.00 94.25 172 PHE A CA 1
ATOM 1354 C C . PHE A 1 172 ? 6.358 2.061 -10.949 1.00 94.25 172 PHE A C 1
ATOM 1356 O O . PHE A 1 172 ? 5.988 0.938 -11.291 1.00 94.25 172 PHE A O 1
ATOM 1363 N N . LEU A 1 173 ? 6.465 2.424 -9.670 1.00 94.88 173 LEU A N 1
ATOM 1364 C CA . LEU A 1 173 ? 5.810 1.636 -8.635 1.00 94.88 173 LEU A CA 1
ATOM 1365 C C . LEU A 1 173 ? 4.291 1.687 -8.857 1.00 94.88 173 LEU A C 1
ATOM 1367 O O . LEU A 1 173 ? 3.793 2.705 -9.346 1.00 94.88 173 LEU A O 1
ATOM 1371 N N . PRO A 1 174 ? 3.545 0.637 -8.473 1.00 93.75 174 PRO A N 1
ATOM 1372 C CA . PRO A 1 174 ? 2.094 0.614 -8.598 1.00 93.75 174 PRO A CA 1
ATOM 1373 C C . PRO A 1 174 ? 1.471 1.554 -7.560 1.00 93.75 174 PRO A C 1
ATOM 1375 O O . PRO A 1 174 ? 0.997 1.120 -6.503 1.00 93.75 174 PRO A O 1
ATOM 1378 N N . THR A 1 175 ? 1.532 2.860 -7.828 1.00 95.94 175 THR A N 1
ATOM 1379 C CA . THR A 1 175 ? 0.863 3.875 -7.022 1.00 95.94 175 THR A CA 1
ATOM 1380 C C . THR A 1 175 ? -0.635 3.645 -7.123 1.00 95.94 175 THR A C 1
ATOM 1382 O O . THR A 1 175 ? -1.165 3.480 -8.217 1.00 95.94 175 THR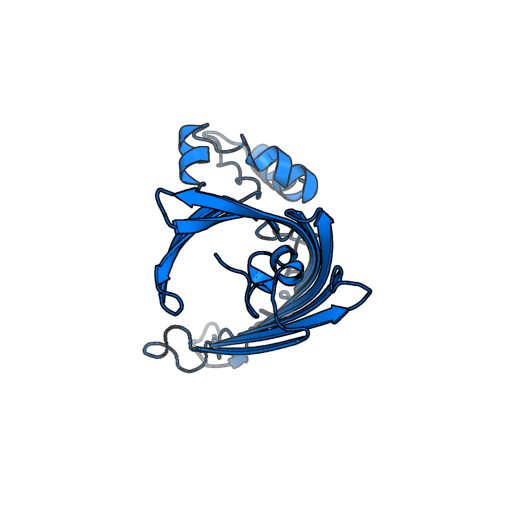 A O 1
ATOM 1385 N N . ASN A 1 176 ? -1.327 3.594 -5.989 1.00 95.31 176 ASN A N 1
ATOM 1386 C CA . ASN A 1 176 ? -2.744 3.245 -5.955 1.00 95.31 176 ASN A CA 1
ATOM 1387 C C . ASN A 1 176 ? -3.502 4.154 -4.995 1.00 95.31 176 ASN A C 1
ATOM 1389 O O . ASN A 1 176 ? -3.115 4.282 -3.829 1.00 95.31 176 ASN A O 1
ATOM 1393 N N . LEU A 1 177 ? -4.600 4.732 -5.479 1.00 95.94 177 LEU A N 1
ATOM 1394 C CA . LEU A 1 177 ? -5.615 5.397 -4.675 1.00 95.94 177 LEU A CA 1
ATOM 1395 C C . LEU A 1 177 ? -6.680 4.379 -4.289 1.00 95.94 177 LEU A C 1
ATOM 1397 O O . LEU A 1 177 ? -7.342 3.804 -5.145 1.00 95.94 177 LEU A O 1
ATOM 1401 N N . ARG A 1 178 ? -6.884 4.208 -2.989 1.00 96.44 178 ARG A N 1
ATOM 1402 C CA . ARG A 1 178 ? -7.965 3.423 -2.412 1.00 96.44 178 ARG A CA 1
ATOM 1403 C C . ARG A 1 178 ? -8.916 4.329 -1.656 1.00 96.44 178 ARG A C 1
ATOM 1405 O O . ARG A 1 178 ? -8.476 5.090 -0.796 1.00 96.44 178 ARG A O 1
ATOM 1412 N N . LEU A 1 179 ? -10.207 4.185 -1.914 1.00 96.69 179 LEU A N 1
ATOM 1413 C CA . LEU A 1 179 ? -11.295 4.766 -1.133 1.00 96.69 179 LEU A CA 1
ATOM 1414 C C . LEU A 1 179 ? -12.150 3.627 -0.593 1.00 96.69 179 LEU A C 1
ATOM 1416 O O . LEU A 1 179 ? -12.462 2.698 -1.326 1.00 96.69 179 LEU A O 1
ATOM 1420 N N . GLY A 1 180 ? -12.520 3.688 0.678 1.00 95.75 180 GLY A N 1
ATOM 1421 C CA . GLY A 1 180 ? -13.223 2.601 1.342 1.00 95.75 180 GLY A CA 1
ATOM 1422 C C . GLY A 1 180 ? -14.304 3.096 2.283 1.00 95.75 180 GLY A C 1
ATOM 1423 O O . GLY A 1 180 ? -14.145 4.111 2.964 1.00 95.75 180 GLY A O 1
ATOM 1424 N N . ALA A 1 181 ? -15.390 2.340 2.356 1.00 96.00 181 ALA A N 1
ATOM 1425 C CA . ALA A 1 181 ? -16.452 2.508 3.330 1.00 96.00 181 ALA A CA 1
ATOM 1426 C C . ALA A 1 181 ? -16.777 1.158 3.970 1.00 96.00 181 ALA A C 1
ATOM 1428 O O . ALA A 1 181 ? -16.774 0.114 3.320 1.00 96.00 181 ALA A O 1
ATOM 1429 N N . SER A 1 182 ? -17.075 1.155 5.261 1.00 96.12 182 SER A N 1
ATOM 1430 C CA . SER A 1 182 ? -17.553 -0.035 5.953 1.00 96.12 182 SER A CA 1
ATOM 1431 C C . SER A 1 182 ? -18.614 0.309 6.972 1.00 96.12 182 SER A C 1
ATOM 1433 O O . SER A 1 182 ? -18.442 1.239 7.748 1.00 96.12 182 SER A O 1
ATOM 1435 N N . LEU A 1 183 ? -19.682 -0.475 7.000 1.00 95.19 183 LEU A N 1
ATOM 1436 C CA . LEU A 1 183 ? -20.745 -0.381 7.985 1.00 95.19 183 LEU A CA 1
ATOM 1437 C C . LEU A 1 183 ? -20.736 -1.655 8.822 1.00 95.19 183 LEU A C 1
ATOM 1439 O O . LEU A 1 183 ? -20.874 -2.754 8.286 1.00 95.19 183 LEU A O 1
ATOM 1443 N N . ALA A 1 184 ? -20.558 -1.518 10.129 1.00 95.25 184 ALA A N 1
ATOM 1444 C CA . ALA A 1 184 ? -20.630 -2.612 11.084 1.00 95.25 184 ALA A CA 1
ATOM 1445 C C . ALA A 1 184 ? -21.892 -2.455 11.939 1.00 95.25 184 ALA A C 1
ATOM 1447 O O . ALA A 1 184 ? -22.004 -1.541 12.753 1.00 95.25 184 ALA A O 1
ATOM 1448 N N . TYR A 1 185 ? -22.853 -3.351 11.731 1.00 94.62 185 TYR A N 1
ATOM 1449 C CA . TYR A 1 185 ? -24.135 -3.375 12.420 1.00 94.62 185 TYR A CA 1
ATOM 1450 C C . TYR A 1 185 ? -24.120 -4.434 13.535 1.00 94.62 185 TYR A C 1
ATOM 1452 O O . TYR A 1 185 ? -23.919 -5.621 13.242 1.00 94.62 185 TYR A O 1
ATOM 1460 N N . PRO A 1 186 ? -24.332 -4.055 14.807 1.00 94.12 186 PRO A N 1
ATOM 1461 C CA . PRO A 1 186 ? -24.400 -5.017 15.898 1.00 94.12 186 PRO A CA 1
ATOM 1462 C C . PRO A 1 186 ? -25.743 -5.758 15.859 1.00 94.12 186 PRO A C 1
ATOM 1464 O O . PRO A 1 186 ? -26.812 -5.161 15.993 1.00 94.12 186 PRO A O 1
ATOM 1467 N N . LEU A 1 187 ? -25.684 -7.078 15.676 1.00 92.50 187 LEU A N 1
ATOM 1468 C CA . LEU A 1 187 ? -26.839 -7.975 15.781 1.00 92.50 187 LEU A CA 1
ATOM 1469 C C . LEU A 1 187 ? -27.118 -8.334 17.249 1.00 92.50 187 LEU A C 1
ATOM 1471 O O . LEU A 1 187 ? -28.270 -8.514 17.636 1.00 92.50 187 LEU A O 1
ATOM 1475 N N . SER A 1 188 ? -26.063 -8.446 18.061 1.00 90.06 188 SER A N 1
ATOM 1476 C CA . SER A 1 188 ? -26.115 -8.607 19.518 1.00 90.06 188 SER A CA 1
ATOM 1477 C C . SER A 1 188 ? -24.784 -8.185 20.153 1.00 90.06 188 SER A C 1
ATOM 1479 O O . SER A 1 188 ? -23.825 -7.908 19.436 1.00 90.06 188 SER A O 1
ATOM 1481 N N . ASP A 1 189 ? -24.676 -8.230 21.485 1.00 87.06 189 ASP A N 1
ATOM 1482 C CA . ASP A 1 189 ? -23.457 -7.867 22.238 1.00 87.06 189 ASP A CA 1
ATOM 1483 C C . ASP A 1 189 ? -22.180 -8.613 21.804 1.00 87.06 189 ASP A C 1
ATOM 1485 O O . ASP A 1 189 ? -21.069 -8.186 22.114 1.00 87.06 189 ASP A O 1
ATOM 1489 N N . LYS A 1 190 ? -22.322 -9.755 21.117 1.00 92.00 190 LYS A N 1
ATOM 1490 C CA . LYS A 1 190 ? -21.204 -10.594 20.655 1.00 92.00 190 LYS A CA 1
ATOM 1491 C C . LYS A 1 190 ? -21.159 -10.805 19.143 1.00 92.00 190 LYS A C 1
ATOM 1493 O O . LYS A 1 190 ? -20.190 -11.380 18.659 1.00 92.00 190 LYS A O 1
ATOM 1498 N N . ASN A 1 191 ? -22.187 -10.383 18.408 1.00 92.88 191 ASN A N 1
ATOM 1499 C CA . ASN A 1 191 ? -22.300 -10.636 16.975 1.00 92.88 191 ASN A CA 1
ATOM 1500 C C . ASN A 1 191 ? -22.437 -9.317 16.221 1.00 92.88 191 ASN A C 1
ATOM 1502 O O . ASN A 1 191 ? -23.410 -8.587 16.413 1.00 92.88 191 ASN A O 1
ATOM 1506 N N . THR A 1 192 ? -21.511 -9.066 15.301 1.00 93.00 192 THR A N 1
ATOM 1507 C CA . THR A 1 192 ? -21.514 -7.878 14.444 1.00 93.00 192 THR A CA 1
ATOM 1508 C C . THR A 1 192 ? -21.443 -8.314 12.990 1.00 93.00 192 THR A C 1
ATOM 1510 O O . THR A 1 192 ? -20.535 -9.048 12.605 1.00 93.00 192 THR A O 1
ATOM 1513 N N . LEU A 1 193 ? -22.385 -7.845 12.176 1.00 94.06 193 LEU A N 1
ATOM 1514 C CA . LEU A 1 193 ? -22.336 -7.996 10.727 1.00 94.06 193 LEU A CA 1
ATOM 1515 C C . LEU A 1 193 ? -21.633 -6.776 10.139 1.00 94.06 193 LEU A C 1
ATOM 1517 O O . LEU A 1 193 ? -22.075 -5.653 10.368 1.00 94.06 193 LEU A O 1
ATOM 1521 N N . SER A 1 194 ? -20.563 -6.979 9.373 1.00 94.62 194 SER A N 1
ATOM 1522 C CA . SER A 1 194 ? -19.883 -5.888 8.675 1.00 94.62 194 SER A CA 1
ATOM 1523 C C . SER A 1 194 ? -19.978 -6.050 7.170 1.00 94.62 194 SER A C 1
ATOM 1525 O O . SER A 1 194 ? -19.693 -7.116 6.631 1.00 94.62 194 SER A O 1
ATOM 1527 N N . ILE A 1 195 ? -20.352 -4.964 6.504 1.00 95.12 195 ILE A N 1
ATOM 1528 C CA . ILE A 1 195 ? -20.344 -4.828 5.053 1.00 95.12 195 ILE A CA 1
ATOM 1529 C C . ILE A 1 195 ? -19.281 -3.786 4.727 1.00 95.12 195 ILE A C 1
ATOM 1531 O O . ILE A 1 195 ? -19.269 -2.710 5.320 1.00 95.12 195 ILE A O 1
ATOM 1535 N N . SER A 1 196 ? -18.357 -4.120 3.831 1.00 95.25 196 SER A N 1
ATOM 1536 C CA . SER A 1 196 ? -17.296 -3.217 3.381 1.00 95.25 196 SER A CA 1
ATOM 1537 C C . SER A 1 196 ? -17.323 -3.107 1.864 1.00 95.25 196 SER A C 1
ATOM 1539 O O . SER A 1 196 ? -17.610 -4.083 1.176 1.00 95.25 196 SER A O 1
ATOM 1541 N N . PHE A 1 197 ? -17.018 -1.916 1.373 1.00 95.50 197 PHE A N 1
ATOM 1542 C CA . PHE A 1 197 ? -16.901 -1.581 -0.033 1.00 95.50 197 PHE A CA 1
ATOM 1543 C C . PHE A 1 197 ? -15.621 -0.772 -0.209 1.00 95.50 197 PHE A C 1
ATOM 1545 O O . PHE A 1 197 ? -15.412 0.199 0.516 1.00 95.50 197 PHE A O 1
ATOM 1552 N N . ASP A 1 198 ? -14.777 -1.181 -1.148 1.00 94.62 198 ASP A N 1
ATOM 1553 C CA . ASP A 1 198 ? -13.525 -0.508 -1.471 1.00 94.62 198 ASP A CA 1
ATOM 1554 C C . ASP A 1 198 ? -13.474 -0.273 -2.982 1.00 94.62 198 ASP A C 1
ATOM 1556 O O . ASP A 1 198 ? -13.901 -1.124 -3.755 1.00 94.62 198 ASP A O 1
ATOM 1560 N N . VAL A 1 199 ? -12.938 0.879 -3.371 1.00 95.25 199 VAL A N 1
ATOM 1561 C CA . VAL A 1 199 ? -12.678 1.296 -4.749 1.00 95.25 199 VAL A CA 1
ATOM 1562 C C . VAL A 1 199 ? -11.195 1.598 -4.870 1.00 95.25 199 VAL A C 1
ATOM 1564 O O . VAL A 1 199 ? -10.633 2.300 -4.025 1.00 95.25 199 VAL A O 1
ATOM 1567 N N . ASN A 1 200 ? -10.558 1.085 -5.913 1.00 94.31 200 ASN A N 1
ATOM 1568 C CA . ASN A 1 200 ? -9.138 1.232 -6.187 1.00 94.31 200 ASN A CA 1
ATOM 1569 C C . ASN A 1 200 ? -8.941 1.816 -7.584 1.00 94.31 200 ASN A C 1
ATOM 1571 O O . ASN A 1 200 ? -9.547 1.352 -8.543 1.00 94.31 200 ASN A O 1
ATOM 1575 N N . LYS A 1 201 ? -8.059 2.806 -7.703 1.00 93.06 201 LYS A N 1
ATOM 1576 C CA . LYS A 1 201 ? -7.564 3.313 -8.984 1.00 93.06 201 LYS A CA 1
ATOM 1577 C C . LYS A 1 201 ? -6.045 3.305 -8.967 1.00 93.06 201 LYS A C 1
ATOM 1579 O O . LYS A 1 201 ? -5.428 3.892 -8.071 1.00 93.06 201 LYS A O 1
ATOM 1584 N N . LEU A 1 202 ? -5.456 2.684 -9.983 1.00 92.75 202 LEU A N 1
ATOM 1585 C CA . LEU A 1 202 ? -4.029 2.806 -10.239 1.00 92.75 202 LEU A CA 1
ATOM 1586 C C . LEU A 1 202 ? -3.721 4.231 -10.697 1.00 92.75 202 LEU A C 1
ATOM 1588 O O . LEU A 1 202 ? -4.375 4.773 -11.579 1.00 92.75 202 LEU A O 1
ATOM 1592 N N . LEU A 1 203 ? -2.728 4.834 -10.055 1.00 92.31 203 LEU A N 1
ATOM 1593 C CA . LEU A 1 203 ? -2.252 6.188 -10.314 1.00 92.31 203 LEU A CA 1
ATOM 1594 C C . LEU A 1 203 ? -0.929 6.161 -11.087 1.00 92.31 203 LEU A C 1
ATOM 1596 O O . LEU A 1 203 ? 0.022 6.877 -10.764 1.00 92.31 203 LEU A O 1
ATOM 1600 N N . VAL A 1 204 ? -0.850 5.253 -12.055 1.00 91.62 204 VAL A N 1
ATOM 1601 C CA . VAL A 1 204 ? 0.313 5.039 -12.913 1.00 91.62 204 VAL A CA 1
ATOM 1602 C C . VAL A 1 204 ? -0.080 5.483 -14.315 1.00 91.62 204 VAL A C 1
ATOM 1604 O O . VAL A 1 204 ? -1.166 5.116 -14.753 1.00 91.62 204 VAL A O 1
ATOM 1607 N N . PRO A 1 205 ? 0.753 6.272 -15.010 1.00 88.94 205 PRO A N 1
ATOM 1608 C CA . PRO A 1 205 ? 0.391 6.761 -16.328 1.00 88.94 205 PRO A CA 1
ATOM 1609 C C . PRO A 1 205 ? 0.306 5.618 -17.343 1.00 88.94 205 PRO A C 1
ATOM 1611 O O . PRO A 1 205 ? 1.176 4.741 -17.369 1.00 88.94 205 PRO A O 1
ATOM 1614 N N . THR A 1 206 ? -0.693 5.672 -18.217 1.00 86.69 206 THR A N 1
ATOM 1615 C CA . THR A 1 206 ? -0.904 4.674 -19.266 1.00 86.69 206 THR A CA 1
ATOM 1616 C C . THR A 1 206 ? 0.091 4.901 -20.416 1.00 86.69 206 THR A C 1
ATOM 1618 O O . THR A 1 206 ? 0.184 6.012 -20.957 1.00 86.69 206 THR A O 1
ATOM 1621 N N . PRO A 1 207 ? 0.887 3.883 -20.811 1.00 85.19 207 PRO A N 1
ATOM 1622 C CA . PRO A 1 207 ? 1.784 3.994 -21.956 1.00 85.19 207 PRO A CA 1
ATOM 1623 C C . PRO A 1 207 ? 1.014 4.333 -23.235 1.00 85.19 207 PRO A C 1
ATOM 1625 O O . PRO A 1 207 ? 0.011 3.701 -23.561 1.00 85.19 207 PRO A O 1
ATOM 1628 N N . GLN A 1 208 ? 1.501 5.313 -23.996 1.00 82.75 208 GLN A N 1
ATOM 1629 C CA . GLN A 1 208 ? 0.858 5.694 -25.252 1.00 82.75 208 GLN A CA 1
ATOM 1630 C C . GLN A 1 208 ? 1.109 4.639 -26.332 1.00 82.75 208 GLN A C 1
ATOM 1632 O O . GLN A 1 208 ? 2.261 4.274 -26.597 1.00 82.75 208 GLN A O 1
ATOM 1637 N N . LEU A 1 209 ? 0.028 4.193 -26.976 1.00 84.31 209 LEU A N 1
ATOM 1638 C CA . LEU A 1 209 ? 0.084 3.258 -28.095 1.00 84.31 209 LEU A CA 1
ATOM 1639 C C . LEU A 1 209 ? 0.771 3.895 -29.320 1.00 84.31 209 LEU A C 1
ATOM 1641 O O . LEU A 1 209 ? 0.660 5.112 -29.512 1.00 84.31 209 LEU A O 1
ATOM 1645 N N . PRO A 1 210 ? 1.459 3.095 -30.156 1.00 84.69 210 PRO A N 1
ATOM 1646 C CA . PRO A 1 210 ? 1.974 3.558 -31.442 1.00 84.69 210 PRO A CA 1
ATOM 1647 C C . PRO A 1 210 ? 0.852 4.133 -32.312 1.00 84.69 210 PRO A C 1
ATOM 1649 O O . PRO A 1 210 ? -0.267 3.614 -32.314 1.00 84.69 210 PRO A O 1
ATOM 1652 N N . LYS A 1 211 ? 1.149 5.194 -33.063 1.00 84.25 211 LYS A N 1
ATOM 1653 C CA . LYS A 1 211 ? 0.215 5.775 -34.039 1.00 84.25 211 LYS A CA 1
ATOM 1654 C C . LYS A 1 211 ? 0.390 5.110 -35.404 1.00 84.25 211 LYS A C 1
ATOM 1656 O O . LYS A 1 211 ? 1.489 4.680 -35.749 1.00 84.25 211 LYS A O 1
ATOM 1661 N N . GLU A 1 212 ? -0.686 5.038 -36.188 1.00 81.00 212 GLU A N 1
ATOM 1662 C CA . GLU A 1 212 ? -0.574 4.655 -37.600 1.00 81.00 212 GLU A CA 1
ATOM 1663 C C . GLU A 1 212 ? 0.335 5.664 -38.323 1.00 81.00 212 GLU A C 1
ATOM 1665 O O . GLU A 1 212 ? 0.214 6.868 -38.101 1.00 81.00 212 GLU A O 1
ATOM 1670 N N . GLU A 1 213 ? 1.267 5.158 -39.137 1.00 84.81 213 GLU A N 1
ATOM 1671 C CA . GLU A 1 213 ? 2.295 5.942 -39.850 1.00 84.81 213 GLU A CA 1
ATOM 1672 C C . GLU A 1 213 ? 3.354 6.641 -38.960 1.00 84.81 213 GLU A C 1
ATOM 1674 O O . GLU A 1 213 ? 4.041 7.548 -39.425 1.00 84.81 213 GLU A O 1
ATOM 1679 N N . GLU A 1 214 ? 3.548 6.199 -37.708 1.00 86.19 214 GLU A N 1
ATOM 1680 C CA . GLU A 1 214 ? 4.618 6.702 -36.826 1.00 86.19 214 GLU A CA 1
ATOM 1681 C C . GLU A 1 214 ? 6.017 6.412 -37.407 1.00 86.19 214 GLU A C 1
ATOM 1683 O O . GLU A 1 214 ? 6.370 5.268 -37.709 1.00 86.19 214 GLU A O 1
ATOM 1688 N N . THR A 1 215 ? 6.841 7.452 -37.546 1.00 91.06 215 THR A N 1
ATOM 1689 C CA . THR A 1 215 ? 8.253 7.305 -37.929 1.00 91.06 215 THR A CA 1
ATOM 1690 C C . THR A 1 215 ? 9.087 6.753 -36.769 1.00 91.06 215 THR A C 1
ATOM 1692 O O . THR A 1 215 ? 8.741 6.913 -35.599 1.00 91.06 215 THR A O 1
ATOM 1695 N N . SER A 1 216 ? 10.244 6.146 -37.058 1.00 89.50 216 SER A N 1
ATOM 1696 C CA . SER A 1 216 ? 11.135 5.623 -36.007 1.00 89.50 216 SER A CA 1
ATOM 1697 C C . SER A 1 216 ? 11.579 6.693 -34.998 1.00 89.50 216 SER A C 1
ATOM 1699 O O . SER A 1 216 ? 11.748 6.392 -33.818 1.00 89.50 216 SER A O 1
ATOM 1701 N N . GLU A 1 217 ? 11.748 7.944 -35.442 1.00 90.56 217 GLU A N 1
ATOM 1702 C CA . GLU A 1 217 ? 12.105 9.068 -34.565 1.00 90.56 217 GLU A CA 1
ATOM 1703 C C . GLU A 1 217 ? 10.951 9.456 -33.631 1.00 90.56 217 GLU A C 1
ATOM 1705 O O . GLU A 1 217 ? 11.165 9.700 -32.443 1.00 90.56 217 GLU A O 1
ATOM 1710 N N . GLU A 1 218 ? 9.717 9.470 -34.137 1.00 90.06 218 GLU A N 1
ATOM 1711 C CA . GLU A 1 218 ? 8.522 9.744 -33.333 1.00 90.06 218 GLU A CA 1
ATOM 1712 C C . GLU A 1 218 ? 8.263 8.635 -32.310 1.00 90.06 218 GLU A C 1
ATOM 1714 O O . GLU A 1 218 ? 7.956 8.935 -31.154 1.00 90.06 218 GLU A O 1
ATOM 1719 N N . ALA A 1 219 ? 8.477 7.374 -32.698 1.00 88.56 219 ALA A N 1
ATOM 1720 C CA . ALA A 1 219 ? 8.378 6.231 -31.798 1.00 88.56 219 ALA A CA 1
ATOM 1721 C C . ALA A 1 219 ? 9.381 6.333 -30.641 1.00 88.56 219 ALA A C 1
ATOM 1723 O O . ALA A 1 219 ? 8.998 6.168 -29.481 1.00 88.56 219 ALA A O 1
ATOM 1724 N N . GLN A 1 220 ? 10.648 6.655 -30.934 1.00 89.25 220 GLN A N 1
ATOM 1725 C CA . GLN A 1 220 ? 11.667 6.827 -29.898 1.00 89.25 220 GLN A CA 1
ATOM 1726 C C . GLN A 1 220 ? 11.325 7.995 -28.973 1.00 89.25 220 GLN A C 1
ATOM 1728 O O . GLN A 1 220 ? 11.363 7.849 -27.754 1.00 89.25 220 GLN A O 1
ATOM 1733 N N . LYS A 1 221 ? 10.897 9.130 -29.535 1.00 90.25 221 LYS A N 1
ATOM 1734 C CA . LYS A 1 221 ? 10.489 10.291 -28.744 1.00 90.25 221 LYS A CA 1
ATOM 1735 C C . LYS A 1 221 ? 9.319 9.972 -27.810 1.00 90.25 221 LYS A C 1
ATOM 1737 O O . LYS A 1 221 ? 9.348 10.372 -26.653 1.00 90.25 221 LYS A O 1
ATOM 1742 N N . ARG A 1 222 ? 8.309 9.228 -28.274 1.00 89.88 222 ARG A N 1
ATOM 1743 C CA . ARG A 1 222 ? 7.171 8.786 -27.446 1.00 89.88 222 ARG A CA 1
ATOM 1744 C C . ARG A 1 222 ? 7.625 7.910 -26.277 1.00 89.88 222 ARG A C 1
ATOM 1746 O O . ARG A 1 222 ? 7.116 8.061 -25.165 1.00 89.88 222 ARG A O 1
ATOM 1753 N N . ILE A 1 223 ? 8.566 7.002 -26.527 1.00 88.06 223 ILE A N 1
ATOM 1754 C CA . ILE A 1 223 ? 9.153 6.129 -25.506 1.00 88.06 223 ILE A CA 1
ATOM 1755 C C . ILE A 1 223 ? 9.930 6.964 -24.477 1.00 88.06 223 ILE A C 1
ATOM 1757 O O . ILE A 1 223 ? 9.691 6.833 -23.275 1.00 88.06 223 ILE A O 1
ATOM 1761 N N . ASP A 1 224 ? 10.791 7.870 -24.938 1.00 88.44 224 ASP A N 1
ATOM 1762 C CA . ASP A 1 224 ? 11.591 8.744 -24.077 1.00 88.44 224 ASP A CA 1
ATOM 1763 C C . ASP A 1 224 ? 10.702 9.669 -23.236 1.00 88.44 224 ASP A C 1
ATOM 1765 O O . ASP A 1 224 ? 10.898 9.796 -22.026 1.00 88.44 224 ASP A O 1
ATOM 1769 N N . ASP A 1 225 ? 9.680 10.275 -23.846 1.00 89.69 225 ASP A N 1
ATOM 1770 C CA . ASP A 1 225 ? 8.707 11.125 -23.161 1.00 89.69 225 ASP A CA 1
ATOM 1771 C C . ASP A 1 225 ? 8.009 10.356 -22.030 1.00 89.69 225 ASP A C 1
ATOM 1773 O O . ASP A 1 225 ? 7.828 10.903 -20.943 1.00 89.69 225 ASP A O 1
ATOM 1777 N N . TYR A 1 226 ? 7.659 9.081 -22.240 1.00 89.31 226 TYR A N 1
ATOM 1778 C CA . TYR A 1 226 ? 7.062 8.234 -21.205 1.00 89.31 226 TYR A CA 1
ATOM 1779 C C . TYR A 1 226 ? 8.040 7.937 -20.057 1.00 89.31 226 TYR A C 1
ATOM 1781 O O . TYR A 1 226 ? 7.701 8.120 -18.881 1.00 89.31 226 TYR A O 1
ATOM 1789 N N . TYR A 1 227 ? 9.272 7.527 -20.369 1.00 87.38 227 TYR A N 1
ATOM 1790 C CA . TYR A 1 227 ? 10.282 7.234 -19.347 1.00 87.38 227 TYR A CA 1
ATOM 1791 C C . TYR A 1 227 ? 10.713 8.478 -18.556 1.00 87.38 227 TYR A C 1
ATOM 1793 O O . TYR A 1 227 ? 11.005 8.362 -17.362 1.00 87.38 227 TYR A O 1
ATOM 1801 N N . ASN A 1 228 ? 10.644 9.668 -19.156 1.00 89.69 228 ASN A N 1
ATOM 1802 C CA . ASN A 1 228 ? 10.973 10.945 -18.516 1.00 89.69 228 ASN A CA 1
ATOM 1803 C C . ASN A 1 228 ? 9.866 11.506 -17.605 1.00 89.69 228 ASN A C 1
ATOM 1805 O O . ASN A 1 228 ? 10.118 12.441 -16.840 1.00 89.69 228 ASN A O 1
ATOM 1809 N N . ILE A 1 229 ? 8.649 10.944 -17.617 1.00 89.12 229 ILE A N 1
ATOM 1810 C CA . ILE A 1 229 ? 7.590 11.342 -16.673 1.00 89.12 229 ILE A CA 1
ATOM 1811 C C . ILE A 1 229 ? 8.052 11.030 -15.246 1.00 89.12 229 ILE A C 1
ATOM 1813 O O . ILE A 1 229 ? 8.315 9.875 -14.912 1.00 89.12 229 ILE A O 1
ATOM 1817 N N . SER A 1 230 ? 8.119 12.035 -14.372 1.00 90.06 230 SER A N 1
ATOM 1818 C CA . SER A 1 230 ? 8.437 11.810 -12.956 1.00 90.06 230 SER A CA 1
ATOM 1819 C C . SER A 1 230 ? 7.318 11.031 -12.254 1.00 90.06 230 SER A C 1
ATOM 1821 O O . SER A 1 230 ? 6.156 11.131 -12.641 1.00 90.06 230 SER A O 1
ATOM 1823 N N . SER A 1 231 ? 7.628 10.290 -11.185 1.00 87.88 231 SER A N 1
ATOM 1824 C CA . SER A 1 231 ? 6.619 9.511 -10.447 1.00 87.88 231 SER A CA 1
ATOM 1825 C C . SER A 1 231 ? 5.430 10.348 -9.972 1.00 87.88 231 SER A C 1
ATOM 1827 O O . SER A 1 231 ? 4.286 9.927 -10.087 1.00 87.88 231 SER A O 1
ATOM 1829 N N . ILE A 1 232 ? 5.692 11.567 -9.488 1.00 89.75 232 ILE A N 1
ATOM 1830 C CA . ILE A 1 232 ? 4.642 12.479 -9.019 1.00 89.75 232 ILE A CA 1
ATOM 1831 C C . ILE A 1 232 ? 3.823 13.012 -10.197 1.00 89.75 232 ILE A C 1
ATOM 1833 O O . ILE A 1 232 ? 2.600 13.068 -10.110 1.00 89.75 232 ILE A O 1
ATOM 1837 N N . ALA A 1 233 ? 4.468 13.382 -11.309 1.00 87.94 233 ALA A N 1
ATOM 1838 C CA . ALA A 1 233 ? 3.747 13.808 -12.507 1.00 87.94 233 ALA A CA 1
ATOM 1839 C C . ALA A 1 233 ? 2.879 12.674 -13.076 1.00 87.94 233 ALA A C 1
ATOM 1841 O O . ALA A 1 233 ? 1.764 12.933 -13.523 1.00 87.94 233 ALA A O 1
ATOM 1842 N N . GLY A 1 234 ? 3.356 11.427 -12.996 1.00 86.38 234 GLY A N 1
ATOM 1843 C CA . GLY A 1 234 ? 2.615 10.228 -13.384 1.00 86.38 234 GLY A CA 1
ATOM 1844 C C . GLY A 1 234 ? 1.278 10.097 -12.656 1.00 86.38 234 GLY A C 1
ATOM 1845 O O . GLY A 1 234 ? 0.267 9.848 -13.303 1.00 86.38 234 GLY A O 1
ATOM 1846 N N . ILE A 1 235 ? 1.245 10.390 -11.351 1.00 89.06 235 ILE A N 1
ATOM 1847 C CA . ILE A 1 235 ? 0.009 10.374 -10.553 1.00 89.06 235 ILE A CA 1
ATOM 1848 C C . ILE A 1 235 ? -1.035 11.338 -11.115 1.00 89.06 235 ILE A C 1
ATOM 1850 O O . ILE A 1 235 ? -2.179 10.953 -11.326 1.00 89.06 235 ILE A O 1
ATOM 1854 N N . PHE A 1 236 ? -0.671 12.594 -11.377 1.00 89.12 236 PHE A N 1
ATOM 1855 C CA . PHE A 1 236 ? -1.637 13.569 -11.894 1.00 89.12 236 PHE A CA 1
ATOM 1856 C C . PHE A 1 236 ? -2.037 13.285 -13.343 1.00 89.12 236 PHE A C 1
ATOM 1858 O O . PHE A 1 236 ? -3.165 13.581 -13.730 1.00 89.12 236 PHE A O 1
ATOM 1865 N N . LYS A 1 237 ? -1.127 12.703 -14.131 1.00 85.25 237 LYS A N 1
ATOM 1866 C CA . LYS A 1 237 ? -1.386 12.324 -15.520 1.00 85.25 237 LYS A CA 1
ATOM 1867 C C . LYS A 1 237 ? -2.376 11.155 -15.627 1.00 85.25 237 LYS A C 1
ATOM 1869 O O . LYS A 1 237 ? -3.255 11.223 -16.476 1.00 85.25 237 LYS A O 1
ATOM 1874 N N . SER A 1 238 ? -2.311 10.193 -14.702 1.00 84.75 238 SER A N 1
ATOM 1875 C CA . SER A 1 238 ? -3.144 8.973 -14.664 1.00 84.75 238 SER A CA 1
ATOM 1876 C C . SER A 1 238 ? -4.664 9.167 -14.506 1.00 84.75 238 SER A C 1
ATOM 1878 O O . SER A 1 238 ? -5.410 8.200 -14.408 1.00 84.75 238 SER A O 1
ATOM 1880 N N . PHE A 1 239 ? -5.149 10.406 -14.378 1.00 83.44 239 PHE A N 1
ATOM 1881 C CA . PHE A 1 239 ? -6.584 10.697 -14.257 1.00 83.44 239 PHE A CA 1
ATOM 1882 C C . PHE A 1 239 ? -7.258 11.019 -15.598 1.00 83.44 239 PHE A C 1
ATOM 1884 O O . PHE A 1 239 ? -8.470 11.247 -15.629 1.00 83.44 239 PHE A O 1
ATOM 1891 N N . GLY A 1 240 ? -6.491 11.129 -16.680 1.00 79.44 240 GLY A N 1
ATOM 1892 C CA . GLY A 1 240 ? -7.026 11.491 -17.989 1.00 79.44 240 GLY A CA 1
ATOM 1893 C C . GLY A 1 240 ? -6.080 11.181 -19.140 1.00 79.44 240 GLY A C 1
ATOM 1894 O O . GLY A 1 240 ? -6.065 11.927 -20.120 1.00 79.44 240 GLY A O 1
ATOM 1895 N N . ASP A 1 241 ? -5.256 10.147 -19.005 1.00 78.25 241 ASP A N 1
ATOM 1896 C CA . ASP A 1 241 ? -4.301 9.722 -20.025 1.00 78.25 241 ASP A CA 1
ATOM 1897 C C . ASP A 1 241 ? -4.688 8.422 -20.734 1.00 78.25 241 ASP A C 1
ATOM 1899 O O . ASP A 1 241 ? -4.028 8.072 -21.718 1.00 78.25 241 ASP A O 1
ATOM 1903 N N . ALA A 1 242 ? -5.781 7.769 -20.325 1.00 72.94 242 ALA A N 1
ATOM 1904 C CA . ALA A 1 242 ? -6.301 6.600 -21.017 1.00 72.94 242 ALA A CA 1
ATOM 1905 C C . ALA A 1 242 ? -6.680 6.943 -22.480 1.00 72.94 242 ALA A C 1
ATOM 1907 O O . ALA A 1 242 ? -7.492 7.852 -22.718 1.00 72.94 242 ALA A O 1
ATOM 1908 N N . PRO A 1 243 ? -6.137 6.227 -23.488 1.00 68.62 243 PRO A N 1
ATOM 1909 C CA . PRO A 1 243 ? -6.377 6.499 -24.913 1.00 68.62 243 PRO A CA 1
ATOM 1910 C C . PRO A 1 243 ? -7.857 6.475 -25.338 1.00 68.62 243 PRO A C 1
ATOM 1912 O O . PRO A 1 243 ? -8.261 7.191 -26.254 1.00 68.62 243 PRO A O 1
ATOM 1915 N N . GLY A 1 244 ? -8.677 5.670 -24.668 1.00 69.12 244 GLY A N 1
ATOM 1916 C CA . GLY A 1 244 ? -10.123 5.512 -24.832 1.00 69.12 244 GLY A CA 1
ATOM 1917 C C . GLY A 1 244 ? -10.965 6.486 -24.000 1.00 69.12 244 GLY A C 1
ATOM 1918 O O . GLY A 1 244 ? -12.197 6.375 -23.977 1.00 69.12 244 GLY A O 1
ATOM 1919 N N . GLY A 1 245 ? -10.331 7.455 -23.332 1.00 78.12 245 GLY A N 1
ATOM 1920 C CA . GLY A 1 245 ? -10.976 8.515 -22.560 1.00 78.12 245 GLY A CA 1
ATOM 1921 C C . GLY A 1 245 ? -11.681 8.016 -21.296 1.00 78.12 245 GLY A C 1
ATOM 1922 O O . GLY A 1 245 ? -11.373 6.957 -20.760 1.00 78.12 245 GLY A O 1
ATOM 1923 N N . PHE A 1 246 ? -12.685 8.767 -20.826 1.00 78.25 246 PHE A N 1
ATOM 1924 C CA . PHE A 1 246 ? -13.356 8.518 -19.537 1.00 78.25 246 PHE A CA 1
ATOM 1925 C C . PHE A 1 246 ? -13.913 7.093 -19.370 1.00 78.25 246 PHE A C 1
ATOM 1927 O O . PHE A 1 246 ? -13.992 6.579 -18.259 1.00 78.25 246 PHE A O 1
ATOM 1934 N N . LYS A 1 247 ? -14.317 6.437 -20.466 1.00 80.06 247 LYS A N 1
ATOM 1935 C CA . LYS A 1 247 ? -14.814 5.057 -20.406 1.00 80.06 247 LYS A CA 1
ATOM 1936 C C . LYS A 1 247 ? -13.711 4.080 -19.995 1.00 80.06 247 LYS A C 1
ATOM 1938 O O . LYS A 1 247 ? -13.992 3.189 -19.203 1.00 80.06 247 LYS A O 1
ATOM 1943 N N . GLU A 1 248 ? -12.508 4.241 -20.536 1.00 77.94 248 GLU A N 1
ATOM 1944 C CA . GLU A 1 248 ? -11.350 3.411 -20.191 1.00 77.94 248 GLU A CA 1
ATOM 1945 C C . GLU A 1 248 ? -10.842 3.760 -18.788 1.00 77.94 248 GLU A C 1
ATOM 1947 O O . GLU A 1 248 ? -10.697 2.866 -17.964 1.00 77.94 248 GLU A O 1
ATOM 1952 N N . GLU A 1 249 ? -10.763 5.050 -18.445 1.00 79.69 249 GLU A N 1
ATOM 1953 C CA . GLU A 1 249 ? -10.431 5.508 -17.084 1.00 79.69 249 GLU A CA 1
ATOM 1954 C C . GLU A 1 249 ? -11.329 4.881 -16.003 1.00 79.69 249 GLU A C 1
ATOM 1956 O O . GLU A 1 249 ? -10.869 4.557 -14.911 1.00 79.69 249 GLU A O 1
ATOM 1961 N N . MET A 1 250 ? -12.625 4.704 -16.293 1.00 79.69 250 MET A N 1
ATOM 1962 C CA . MET A 1 250 ? -13.579 4.055 -15.386 1.00 79.69 250 MET A CA 1
ATOM 1963 C C . MET A 1 250 ? -13.453 2.527 -15.359 1.00 79.69 250 MET A C 1
ATOM 1965 O O . MET A 1 250 ? -13.893 1.911 -14.393 1.00 79.69 250 MET A O 1
ATOM 1969 N N . GLN A 1 251 ? -12.884 1.908 -16.395 1.00 80.88 251 GLN A N 1
ATOM 1970 C CA . GLN A 1 251 ? -12.563 0.475 -16.412 1.00 80.88 251 GLN A CA 1
ATOM 1971 C C . GLN A 1 251 ? -11.285 0.165 -15.625 1.00 80.88 251 GLN A C 1
ATOM 1973 O O . GLN A 1 251 ? -11.124 -0.954 -15.147 1.00 80.88 251 GLN A O 1
ATOM 1978 N N . GLU A 1 252 ? -10.411 1.155 -15.449 1.00 73.25 252 GLU A N 1
ATOM 1979 C CA . GLU A 1 252 ? -9.234 1.069 -14.579 1.00 73.25 252 GLU A CA 1
ATOM 1980 C C . GLU A 1 252 ? -9.575 1.186 -13.083 1.00 73.25 252 GLU A C 1
ATOM 1982 O O . GLU A 1 252 ? -8.712 0.977 -12.226 1.00 73.25 252 GLU A O 1
ATOM 1987 N N . VAL A 1 253 ? -10.828 1.519 -12.757 1.00 78.75 253 VAL A N 1
ATOM 1988 C CA . VAL A 1 253 ? -11.333 1.557 -11.384 1.00 78.75 253 VAL A CA 1
ATOM 1989 C C . VAL A 1 253 ? -11.883 0.180 -11.003 1.00 78.75 253 VAL A C 1
ATOM 1991 O O . VAL A 1 253 ? -12.821 -0.311 -11.631 1.00 78.75 253 VAL A O 1
ATOM 1994 N N . MET A 1 254 ? -11.312 -0.425 -9.956 1.00 70.44 254 MET A N 1
ATOM 1995 C CA . MET A 1 254 ? -11.662 -1.759 -9.436 1.00 70.44 254 MET A CA 1
ATOM 1996 C C . MET A 1 254 ? -12.271 -1.722 -8.039 1.00 70.44 254 MET A C 1
ATOM 1998 O O . MET A 1 254 ? -11.707 -1.031 -7.157 1.00 70.44 254 MET A O 1
#

Secondary structure (DSSP, 8-state):
----TTHHHH-GGGGGG-SSSEEEEEEEEESSTTT-SSEEEEEEEEEEEESGGG-EEEEEEEEEEEE-PEEEE-TT--EEEEE--EEEEEEEEEEEE-SSSEEEEEEEEEEEEE---S-TT---EEEEEEEEEEEEEEEEEETTEEEEEEEEEEEEEEE--B-SSTTSS-B----EEEEEEEEEEEEETTEEEEEEEEEEEE-SPPPPPPPTT--HHHHHHHHHHHHTS-HHHHHHHTTS--TTTHHHHHHSB-

Sequence (254 aa):
TMPDVYSQHWNAAKYAFVKSPKGFAFSYTPWLNKLVDDIHLLYASGYWKFGNEDLNALSASLRYFSLGQVSLFNENTDYIMGVFPNEFAFDIAYSRKLTETFSGAITLRYIRADYSAGSDDITPGNAFAADIAGYNETYLYMGRSEALLGLGFSISNIGTKISYDGNNTSMFLPTNLRLGASLAYPLSDKNTLSISFDVNKLLVPTPQLPKEEETSEEAQKRIDDYYNISSIAGIFKSFGDAPGGFKEEMQEVM

Foldseek 3Di:
DAQDQPCVVPFPQNQLVDPDQKDKDWDKAADPCVVDPFWIKIKIKMKGFDDPPSFKMKMKMKIKTKPGWDWDADPVRHTDDTDIWMKIKIKIKIKGDPDPFKIKMKMKMKIWTAPDPVDPQFAIKIKIFMKIKMKGWDWDDDPPWTKIKMWMKMFTGLIFFIDGGPVPFTHGDQTKIKTKIKIWTDPDPPDIDMDMDMKMAGQAADQDDDDVPDDPVNVVVSVVVNRPQGSVNSNVNLQARPPVGPVVSVVRMD

pLDDT: mean 90.69, std 7.15, range [61.62, 98.44]

Radius of gyration: 22.13 Å; chains: 1; bounding box: 59×42×66 Å